Protein AF-A0A182EM66-F1 (afdb_mo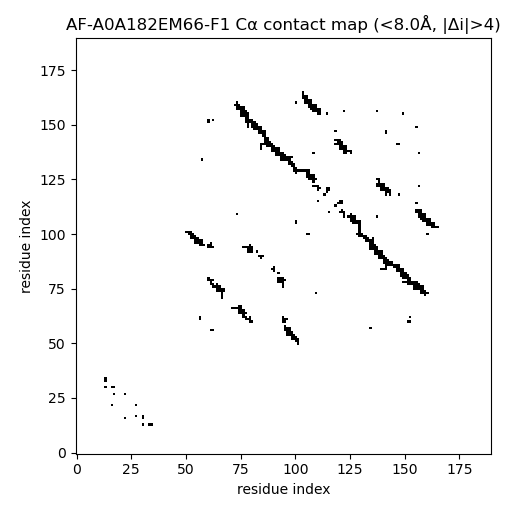nomer)

Structure (mmCIF, N/CA/C/O backbone):
data_AF-A0A182EM66-F1
#
_entry.id   AF-A0A182EM66-F1
#
loop_
_atom_site.group_PDB
_atom_site.id
_atom_site.type_symbol
_atom_site.label_atom_id
_atom_site.label_alt_id
_atom_site.label_comp_id
_atom_site.label_asym_id
_atom_site.label_entity_id
_atom_site.label_seq_id
_atom_site.pdbx_PDB_ins_code
_atom_site.Cartn_x
_atom_site.Cartn_y
_atom_site.Cartn_z
_atom_site.occupancy
_atom_site.B_iso_or_equiv
_atom_site.auth_seq_id
_atom_site.auth_comp_id
_atom_site.auth_asym_id
_atom_site.auth_atom_id
_atom_site.pdbx_PDB_model_num
ATOM 1 N N . MET A 1 1 ? 16.843 1.699 -22.548 1.00 47.12 1 MET A N 1
ATOM 2 C CA . MET A 1 1 ? 18.028 1.026 -23.130 1.00 47.12 1 MET A CA 1
ATOM 3 C C . MET A 1 1 ? 18.795 1.910 -24.114 1.00 47.12 1 MET A C 1
ATOM 5 O O . MET A 1 1 ? 19.971 1.641 -24.295 1.00 47.12 1 MET A O 1
ATOM 9 N N . SER A 1 2 ? 18.195 2.945 -24.721 1.00 55.47 2 SER A N 1
ATOM 10 C CA . SER A 1 2 ? 18.897 3.847 -25.653 1.00 55.47 2 SER A CA 1
ATOM 11 C C . SER A 1 2 ? 19.880 4.805 -24.966 1.00 55.47 2 SER A C 1
ATOM 13 O O . SER A 1 2 ? 21.035 4.841 -25.361 1.00 55.47 2 SER A O 1
ATOM 15 N N . GLU A 1 3 ? 19.479 5.487 -23.887 1.00 53.16 3 GLU A N 1
ATOM 16 C CA . GLU A 1 3 ? 20.318 6.513 -23.227 1.00 53.16 3 GLU A CA 1
ATOM 17 C C . GLU A 1 3 ? 21.649 5.970 -22.682 1.00 53.16 3 GLU A C 1
ATOM 19 O O . GLU A 1 3 ? 22.698 6.576 -22.880 1.00 53.16 3 GLU A O 1
ATOM 24 N N . ASN A 1 4 ? 21.646 4.780 -22.072 1.00 52.50 4 ASN A N 1
ATOM 25 C CA . ASN A 1 4 ? 22.878 4.177 -21.551 1.00 52.50 4 ASN A CA 1
ATOM 26 C C . ASN A 1 4 ? 23.879 3.816 -22.665 1.00 52.50 4 ASN A C 1
ATOM 28 O O . ASN A 1 4 ? 25.084 3.885 -22.441 1.00 52.50 4 ASN A O 1
ATOM 32 N N . ASN A 1 5 ? 23.402 3.462 -23.864 1.00 59.84 5 ASN A N 1
ATOM 33 C CA . ASN A 1 5 ? 24.274 3.147 -25.000 1.00 59.84 5 ASN A CA 1
ATOM 34 C C . ASN A 1 5 ? 24.933 4.404 -25.589 1.00 59.84 5 ASN A C 1
ATOM 36 O O . ASN A 1 5 ? 26.067 4.332 -26.063 1.00 59.84 5 ASN A O 1
ATOM 40 N N . ASP A 1 6 ? 24.254 5.549 -25.531 1.00 66.81 6 ASP A N 1
ATOM 41 C CA . ASP A 1 6 ? 24.789 6.826 -26.011 1.00 66.81 6 ASP A CA 1
ATOM 42 C C . ASP A 1 6 ? 25.858 7.385 -25.054 1.00 66.81 6 ASP A C 1
ATOM 44 O O . ASP A 1 6 ? 26.884 7.914 -25.497 1.00 66.81 6 ASP A O 1
ATOM 48 N N . ILE A 1 7 ? 25.685 7.169 -23.745 1.00 65.56 7 ILE A N 1
ATOM 49 C CA . ILE A 1 7 ? 26.688 7.496 -22.718 1.00 65.56 7 ILE A CA 1
ATOM 50 C C . ILE A 1 7 ? 27.935 6.612 -22.875 1.00 65.56 7 ILE A C 1
ATOM 52 O O . ILE A 1 7 ? 29.055 7.123 -22.851 1.00 65.56 7 ILE A O 1
ATOM 56 N N . ILE A 1 8 ? 27.763 5.301 -23.097 1.00 66.50 8 ILE A N 1
ATOM 57 C CA . ILE A 1 8 ? 28.883 4.365 -23.305 1.00 66.50 8 ILE A CA 1
ATOM 58 C C . ILE A 1 8 ? 29.685 4.735 -24.559 1.00 66.50 8 ILE A C 1
ATOM 60 O O . ILE A 1 8 ? 30.906 4.845 -24.483 1.00 66.50 8 ILE A O 1
ATOM 64 N N . LYS A 1 9 ? 29.023 5.026 -25.684 1.00 72.62 9 LYS A N 1
ATOM 65 C CA . LYS A 1 9 ? 29.712 5.492 -26.901 1.00 72.62 9 LYS A CA 1
ATOM 66 C C . LYS A 1 9 ? 30.477 6.797 -26.686 1.00 72.62 9 LYS A C 1
ATOM 68 O O . LYS A 1 9 ? 31.565 6.975 -27.227 1.00 72.62 9 LYS A O 1
ATOM 73 N N . SER A 1 10 ? 29.921 7.711 -25.894 1.00 69.88 10 SER A N 1
ATOM 74 C CA . SER A 1 10 ? 30.587 8.973 -25.562 1.00 69.88 10 SER A CA 1
ATOM 75 C C . SER A 1 10 ? 31.839 8.748 -24.704 1.00 69.88 10 SER A C 1
ATOM 77 O O . SER A 1 10 ? 32.865 9.377 -24.956 1.00 69.88 10 SER A O 1
ATOM 79 N N . LEU A 1 11 ? 31.799 7.802 -23.756 1.00 67.69 11 LEU A N 1
ATOM 80 C CA . LEU A 1 11 ? 32.966 7.382 -22.968 1.00 67.69 11 LEU A CA 1
ATOM 81 C C . LEU A 1 11 ? 34.063 6.761 -23.843 1.00 67.69 11 LEU A C 1
ATOM 83 O O . LEU A 1 11 ? 35.231 7.123 -23.703 1.00 67.69 11 LEU A O 1
ATOM 87 N N . GLU A 1 12 ? 33.694 5.856 -24.752 1.00 72.12 12 GLU A N 1
ATOM 88 C CA . GLU A 1 12 ? 34.631 5.184 -25.664 1.00 72.12 12 GLU A CA 1
ATOM 89 C C . GLU A 1 12 ? 35.358 6.183 -26.576 1.00 72.12 12 GLU A C 1
ATOM 91 O O . GLU A 1 12 ? 36.578 6.104 -26.733 1.00 72.12 12 GLU A O 1
ATOM 96 N N . ASN A 1 13 ? 34.635 7.173 -27.108 1.00 70.69 13 ASN A N 1
ATOM 97 C CA . ASN A 1 13 ? 35.215 8.223 -27.949 1.00 70.69 13 ASN A CA 1
ATOM 98 C C . ASN A 1 13 ? 36.206 9.108 -27.175 1.00 70.69 13 ASN A C 1
ATOM 100 O O . ASN A 1 13 ? 37.280 9.428 -27.680 1.00 70.69 13 ASN A O 1
ATOM 104 N N . ILE A 1 14 ? 35.876 9.478 -25.933 1.00 68.94 14 ILE A N 1
ATOM 105 C CA . ILE A 1 14 ? 36.751 10.311 -25.097 1.00 68.94 14 ILE A CA 1
ATOM 106 C C . ILE A 1 14 ? 38.022 9.547 -24.695 1.00 68.94 14 ILE A C 1
ATOM 108 O O . ILE A 1 14 ? 39.112 10.118 -24.716 1.00 68.94 14 ILE A O 1
ATOM 112 N N . LEU A 1 15 ? 37.917 8.253 -24.372 1.00 65.44 15 LEU A N 1
ATOM 113 C CA . LEU A 1 15 ? 39.071 7.403 -24.051 1.00 65.44 15 LEU A CA 1
ATOM 114 C C . LEU A 1 15 ? 40.054 7.296 -25.228 1.00 65.44 15 LEU A C 1
ATOM 116 O O . LEU A 1 15 ? 41.262 7.429 -25.022 1.00 65.44 15 LEU A O 1
ATOM 120 N N . GLN A 1 16 ? 39.553 7.161 -26.460 1.00 68.12 16 GLN A N 1
ATOM 121 C CA . GLN A 1 16 ? 40.395 7.151 -27.664 1.00 68.12 16 GLN A CA 1
ATOM 122 C C . GLN A 1 16 ? 41.170 8.465 -27.870 1.00 68.12 16 GLN A C 1
ATOM 124 O O . GLN A 1 16 ? 42.305 8.445 -28.348 1.00 68.12 16 GLN A O 1
ATOM 129 N N . GLU A 1 17 ? 40.603 9.614 -27.491 1.00 65.31 17 GLU A N 1
ATOM 130 C CA . GLU A 1 17 ? 41.296 10.907 -27.573 1.00 65.31 17 GLU A CA 1
ATOM 131 C C . GLU A 1 17 ? 42.365 11.092 -26.481 1.00 65.31 17 GLU A C 1
ATOM 133 O O . GLU A 1 17 ? 43.397 11.722 -26.737 1.00 65.31 17 GLU A O 1
ATOM 138 N N . VAL A 1 18 ? 42.157 10.525 -25.284 1.00 61.75 18 VAL A N 1
ATOM 139 C CA . VAL A 1 18 ? 43.135 10.535 -24.174 1.00 61.75 18 VAL A CA 1
ATOM 140 C C . VAL A 1 18 ? 44.380 9.716 -24.521 1.00 61.75 18 VAL A C 1
ATOM 142 O O . VAL A 1 18 ? 45.499 10.139 -24.218 1.00 61.75 18 VAL A O 1
ATOM 145 N N . GLU A 1 19 ? 44.199 8.556 -25.155 1.00 62.97 19 GLU A N 1
ATOM 146 C CA . GLU A 1 19 ? 45.280 7.620 -25.496 1.00 62.97 19 GLU A CA 1
ATOM 147 C C . GLU A 1 19 ? 46.135 8.080 -26.687 1.00 62.97 19 GLU A C 1
ATOM 149 O O . GLU A 1 19 ? 47.174 7.483 -26.972 1.00 62.97 19 GLU A O 1
ATOM 154 N N . ASN A 1 20 ? 45.754 9.168 -27.366 1.00 67.38 20 ASN A N 1
ATOM 155 C CA . ASN A 1 20 ? 46.431 9.637 -28.569 1.00 67.38 20 ASN A CA 1
ATOM 156 C C . ASN A 1 20 ? 47.720 10.439 -28.238 1.00 67.38 20 ASN A C 1
ATOM 158 O O . ASN A 1 20 ? 47.651 11.572 -27.739 1.00 67.38 20 ASN A O 1
ATOM 162 N N . PRO A 1 21 ? 48.928 9.913 -28.537 1.00 56.88 21 PRO A N 1
ATOM 163 C CA . PRO A 1 21 ? 50.196 10.467 -28.047 1.00 56.88 21 PRO A CA 1
ATOM 164 C C . PRO A 1 21 ? 50.608 11.801 -28.698 1.00 56.88 21 PRO A C 1
ATOM 166 O O . PRO A 1 21 ? 51.537 12.451 -28.219 1.00 56.88 21 PRO A O 1
ATOM 169 N N . VAL A 1 22 ? 49.912 12.241 -29.755 1.00 65.81 22 VAL A N 1
ATOM 170 C CA . VAL A 1 22 ? 50.204 13.472 -30.525 1.00 65.81 22 VAL A CA 1
ATOM 171 C C . VAL A 1 22 ? 49.388 14.687 -30.034 1.00 65.81 22 VAL A C 1
ATOM 173 O O . VAL A 1 22 ? 49.540 15.801 -30.531 1.00 65.81 22 VAL A O 1
ATOM 176 N N . SER A 1 23 ? 48.525 14.506 -29.031 1.00 65.25 23 SER A N 1
ATOM 177 C CA . SER A 1 23 ? 47.568 15.528 -28.594 1.00 65.25 23 SER A CA 1
ATOM 178 C C . SER A 1 23 ? 48.233 16.738 -27.909 1.00 65.25 23 SER A C 1
ATOM 180 O O . SER A 1 23 ? 49.064 16.606 -27.000 1.00 65.25 23 SER A O 1
ATOM 182 N N . THR A 1 24 ? 47.858 17.946 -28.338 1.00 71.75 24 THR A N 1
ATOM 183 C CA . THR A 1 24 ? 48.389 19.223 -27.831 1.00 71.75 24 THR A CA 1
ATOM 184 C C . THR A 1 24 ? 47.931 19.520 -26.397 1.00 71.75 24 THR A C 1
ATOM 186 O O . THR A 1 24 ? 46.931 18.995 -25.910 1.00 71.75 24 THR A O 1
ATOM 189 N N . LYS A 1 25 ? 48.628 20.432 -25.699 1.00 71.56 25 LYS A N 1
ATOM 190 C CA . LYS A 1 25 ? 48.278 20.834 -24.320 1.00 71.56 25 LYS A CA 1
ATOM 191 C C . LYS A 1 25 ? 46.841 21.370 -24.198 1.00 71.56 25 LYS A C 1
ATOM 193 O O . LYS A 1 25 ? 46.215 21.156 -23.170 1.00 71.56 25 LYS A O 1
ATOM 198 N N . LYS A 1 26 ? 46.325 22.029 -25.243 1.00 72.69 26 LYS A N 1
ATOM 199 C CA . LYS A 1 26 ? 44.941 22.520 -25.309 1.00 72.69 26 LYS A CA 1
ATOM 200 C C . LYS A 1 26 ? 43.942 21.364 -25.431 1.00 72.69 26 LYS A C 1
ATOM 202 O O . LYS A 1 26 ? 43.040 21.275 -24.613 1.00 72.69 26 LYS A O 1
ATOM 207 N N . GLN A 1 27 ? 44.183 20.431 -26.354 1.00 69.62 27 GLN A N 1
ATOM 208 C CA . GLN A 1 27 ? 43.333 19.247 -26.532 1.00 69.62 27 GLN A CA 1
ATOM 209 C C . GLN A 1 27 ? 43.262 18.389 -25.261 1.00 69.62 27 GLN A C 1
ATOM 211 O O . GLN A 1 27 ? 42.186 17.959 -24.869 1.00 69.62 27 GLN A O 1
ATOM 216 N N . LYS A 1 28 ? 44.379 18.220 -24.540 1.00 67.94 28 LYS A N 1
ATOM 217 C CA . LYS A 1 28 ? 44.382 17.517 -23.244 1.00 67.94 28 LYS A CA 1
ATOM 218 C C . LYS A 1 28 ? 43.534 18.215 -22.170 1.00 67.94 28 LYS A C 1
ATOM 220 O O . LYS A 1 28 ? 42.936 17.537 -21.343 1.00 67.94 28 LYS A O 1
ATOM 225 N N . VAL A 1 29 ? 43.475 19.551 -22.167 1.00 73.38 29 VAL A N 1
ATOM 226 C CA . VAL A 1 29 ? 42.616 20.321 -21.246 1.00 73.38 29 VAL A CA 1
ATOM 227 C C . VAL A 1 29 ? 41.141 20.187 -21.628 1.00 73.38 29 VAL A C 1
ATOM 229 O O . VAL A 1 29 ? 40.309 19.985 -20.746 1.00 73.38 29 VAL A O 1
ATOM 232 N N . ASP A 1 30 ? 40.826 20.240 -22.922 1.00 74.88 30 ASP A N 1
ATOM 233 C CA . ASP A 1 30 ? 39.458 20.091 -23.431 1.00 74.88 30 ASP A CA 1
ATOM 234 C C . ASP A 1 30 ? 38.890 18.695 -23.106 1.00 74.88 30 ASP A C 1
ATOM 236 O O . ASP A 1 30 ? 37.758 18.574 -22.640 1.00 74.88 30 ASP A O 1
ATOM 240 N N . VAL A 1 31 ? 39.717 17.649 -23.214 1.00 75.12 31 VAL A N 1
ATOM 241 C CA . VAL A 1 31 ? 39.371 16.276 -22.812 1.00 75.12 31 VAL A CA 1
ATOM 242 C C . VAL A 1 31 ? 39.081 16.171 -21.308 1.00 75.12 31 VAL A C 1
ATOM 244 O O . VAL A 1 31 ? 38.094 15.555 -20.915 1.00 75.12 31 VAL A O 1
ATOM 247 N N . ILE A 1 32 ? 39.877 16.815 -20.443 1.00 72.12 32 ILE A N 1
ATOM 248 C CA . ILE A 1 32 ? 39.614 16.841 -18.990 1.00 72.12 32 ILE A CA 1
ATOM 249 C C . ILE A 1 32 ? 38.267 17.515 -18.684 1.00 72.12 32 ILE A C 1
ATOM 251 O O . ILE A 1 32 ? 37.534 17.059 -17.803 1.00 72.12 32 ILE A O 1
ATOM 255 N N . LEU A 1 33 ? 37.924 18.588 -19.403 1.00 74.75 33 LEU A N 1
ATOM 256 C CA . LEU A 1 33 ? 36.634 19.265 -19.256 1.00 74.75 33 LEU A CA 1
ATOM 257 C C . LEU A 1 33 ? 35.470 18.376 -19.719 1.00 74.75 33 LEU A C 1
ATOM 259 O O . LEU A 1 33 ? 34.459 18.313 -19.018 1.00 74.75 33 LEU A O 1
ATOM 263 N N . ALA A 1 34 ? 35.629 17.651 -20.831 1.00 77.00 34 ALA A N 1
ATOM 264 C CA . ALA A 1 34 ? 34.633 16.706 -21.340 1.00 77.00 34 ALA A CA 1
ATOM 265 C C . ALA A 1 34 ? 34.402 15.528 -20.377 1.00 77.00 34 ALA A C 1
ATOM 267 O O . ALA A 1 34 ? 33.260 15.235 -20.029 1.00 77.00 34 ALA A O 1
ATOM 268 N N . VAL A 1 35 ? 35.474 14.918 -19.854 1.00 77.06 35 VAL A N 1
ATOM 269 C CA . VAL A 1 35 ? 35.386 13.861 -18.829 1.00 77.06 35 VAL A CA 1
ATOM 270 C C . VAL A 1 35 ? 34.687 14.381 -17.572 1.00 77.06 35 VAL A C 1
ATOM 272 O O . VAL A 1 35 ? 33.825 13.703 -17.022 1.00 77.06 35 VAL A O 1
ATOM 275 N N . LYS A 1 36 ? 35.014 15.597 -17.115 1.00 76.75 36 LYS A N 1
ATOM 276 C CA . LYS A 1 36 ? 34.380 16.194 -15.932 1.00 76.75 36 LYS A CA 1
ATOM 277 C C . LYS A 1 36 ? 32.880 16.429 -16.135 1.00 76.75 36 LYS A C 1
ATOM 279 O O . LYS A 1 36 ? 32.113 16.174 -15.211 1.00 76.75 36 LYS A O 1
ATOM 284 N N . ALA A 1 37 ? 32.465 16.899 -17.312 1.00 78.75 37 ALA A N 1
ATOM 285 C CA . ALA A 1 37 ? 31.054 17.085 -17.649 1.00 78.75 37 ALA A CA 1
ATOM 286 C C . ALA A 1 37 ? 30.300 15.746 -17.671 1.00 78.75 37 ALA A C 1
ATOM 288 O O . ALA A 1 37 ? 29.238 15.632 -17.067 1.00 78.75 37 ALA A O 1
ATOM 289 N N . LEU A 1 38 ? 30.903 14.717 -18.265 1.00 78.19 38 LEU A N 1
ATOM 290 C CA . LEU A 1 38 ? 30.306 13.389 -18.356 1.00 78.19 38 LEU A CA 1
ATOM 291 C C . LEU A 1 38 ? 30.226 12.685 -16.994 1.00 78.19 38 LEU A C 1
ATOM 293 O O . LEU A 1 38 ? 29.223 12.057 -16.683 1.00 78.19 38 LEU A O 1
ATOM 297 N N . ILE A 1 39 ? 31.241 12.835 -16.136 1.00 76.19 39 ILE A N 1
ATOM 298 C CA . ILE A 1 39 ? 31.191 12.346 -14.749 1.00 76.19 39 ILE A CA 1
ATOM 299 C C . ILE A 1 39 ? 30.048 13.018 -13.984 1.00 76.19 39 ILE A C 1
ATOM 301 O O . ILE A 1 39 ? 29.349 12.341 -13.239 1.00 76.19 39 ILE A O 1
ATOM 305 N N . LEU A 1 40 ? 29.831 14.325 -14.162 1.00 74.31 40 LEU A N 1
ATOM 306 C CA . LEU A 1 40 ? 28.711 15.029 -13.528 1.00 74.31 40 LEU A CA 1
ATOM 307 C C . LEU A 1 40 ? 27.354 14.521 -14.032 1.00 74.31 40 LEU A C 1
ATOM 309 O O . LEU A 1 40 ? 26.435 14.363 -13.233 1.00 74.31 40 LEU A O 1
ATOM 313 N N . GLU A 1 41 ? 27.240 14.220 -15.323 1.00 74.06 41 GLU A N 1
ATOM 314 C CA . GLU A 1 41 ? 26.036 13.644 -15.929 1.00 74.06 41 GLU A CA 1
ATOM 315 C C . GLU A 1 41 ? 25.767 12.217 -15.423 1.00 74.06 41 GLU A C 1
ATOM 317 O O . GLU A 1 41 ? 24.649 11.902 -15.016 1.00 74.06 41 GLU A O 1
ATOM 322 N N . ILE A 1 42 ? 26.810 11.385 -15.314 1.00 70.31 42 ILE A N 1
ATOM 323 C CA . ILE A 1 42 ? 26.724 10.046 -14.718 1.00 70.31 42 ILE A CA 1
ATOM 324 C C . ILE A 1 42 ? 26.335 10.142 -13.240 1.00 70.31 42 ILE A C 1
ATOM 326 O O . ILE A 1 42 ? 25.402 9.460 -12.827 1.00 70.31 42 ILE A O 1
ATOM 330 N N . ILE A 1 43 ? 26.974 11.014 -12.452 1.00 68.00 43 ILE A N 1
ATOM 331 C CA . ILE A 1 43 ? 26.634 11.219 -11.035 1.00 68.00 43 ILE A CA 1
ATOM 332 C C . ILE A 1 43 ? 25.165 11.642 -10.898 1.00 68.00 43 ILE A C 1
ATOM 334 O O . ILE A 1 43 ? 24.426 11.028 -10.127 1.00 68.00 43 ILE A O 1
ATOM 338 N N . SER A 1 44 ? 24.712 12.602 -11.711 1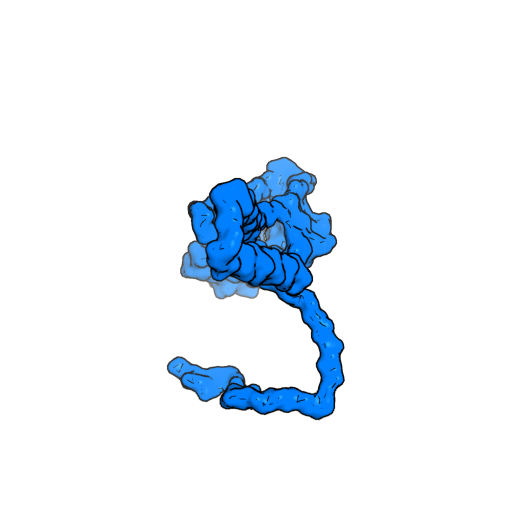.00 65.38 44 SER A N 1
ATOM 339 C CA . SER A 1 44 ? 23.310 13.035 -11.753 1.00 65.38 44 SER A CA 1
ATOM 340 C C . SER A 1 44 ? 22.351 11.918 -12.172 1.00 65.38 44 SER A C 1
ATOM 342 O O . SER A 1 44 ? 21.207 11.915 -11.730 1.00 65.38 44 SER A O 1
ATOM 344 N N . SER A 1 45 ? 22.788 10.980 -13.014 1.00 62.16 45 SER A N 1
ATOM 345 C CA . SER A 1 45 ? 21.995 9.810 -13.414 1.00 62.16 45 SER A CA 1
ATOM 346 C C . SER A 1 45 ? 21.988 8.691 -12.360 1.00 62.16 45 SER A C 1
ATOM 348 O O . SER A 1 45 ? 21.064 7.879 -12.324 1.00 62.16 45 SER A O 1
ATOM 350 N N . THR A 1 46 ? 23.008 8.644 -11.494 1.00 58.25 46 THR A N 1
ATOM 351 C CA . THR A 1 46 ? 23.129 7.669 -10.396 1.00 58.25 46 THR A CA 1
ATOM 352 C C . THR A 1 46 ? 22.437 8.107 -9.111 1.00 58.25 46 THR A C 1
ATOM 354 O O . THR A 1 46 ? 22.089 7.254 -8.292 1.00 58.25 46 THR A O 1
ATOM 357 N N . GLU A 1 47 ? 22.183 9.404 -8.926 1.00 56.56 47 GLU A N 1
ATOM 358 C CA . GLU A 1 47 ? 21.229 9.854 -7.917 1.00 56.56 47 GLU A CA 1
ATOM 359 C C . GLU A 1 47 ? 19.839 9.373 -8.336 1.00 56.56 47 GLU A C 1
ATOM 361 O O . GLU A 1 47 ? 19.272 9.831 -9.325 1.00 56.56 47 GLU A O 1
ATOM 366 N N . ALA A 1 48 ? 19.305 8.389 -7.605 1.00 57.34 48 ALA A N 1
ATOM 367 C CA . ALA A 1 48 ? 17.985 7.840 -7.871 1.00 57.34 48 ALA A CA 1
ATOM 368 C C . ALA A 1 48 ? 16.965 8.983 -7.913 1.00 57.34 48 ALA A C 1
ATOM 370 O O . ALA A 1 48 ? 16.649 9.582 -6.883 1.00 57.34 48 ALA A O 1
ATOM 371 N N . GLU A 1 49 ? 16.471 9.290 -9.113 1.00 66.25 49 GLU A N 1
ATOM 372 C CA . GLU A 1 49 ? 15.529 10.378 -9.331 1.00 66.25 49 GLU A CA 1
ATOM 373 C C . GLU A 1 49 ? 14.353 10.212 -8.364 1.00 66.25 49 GLU A C 1
ATOM 375 O O . GLU A 1 49 ? 13.614 9.221 -8.417 1.00 66.25 49 GLU A O 1
ATOM 380 N N . LYS A 1 50 ? 14.209 11.164 -7.437 1.00 71.69 50 LYS A N 1
ATOM 381 C CA . LYS A 1 50 ? 13.210 11.094 -6.373 1.00 71.69 50 LYS A CA 1
ATOM 382 C C . LYS A 1 50 ? 11.815 11.097 -6.992 1.00 71.69 50 LYS A C 1
ATOM 384 O O . LYS A 1 50 ? 11.281 12.142 -7.365 1.00 71.69 50 LYS A O 1
ATOM 389 N N . LYS A 1 51 ? 11.206 9.917 -7.099 1.00 88.88 51 LYS A N 1
ATOM 390 C CA . LYS A 1 51 ? 9.854 9.781 -7.641 1.00 88.88 51 LYS A CA 1
ATOM 391 C C . LYS A 1 51 ? 8.838 10.326 -6.642 1.00 88.88 51 LYS A C 1
ATOM 393 O O . LYS A 1 51 ? 8.925 10.079 -5.441 1.00 88.88 51 LYS A O 1
ATOM 398 N N . SER A 1 52 ? 7.866 11.069 -7.159 1.00 94.50 52 SER A N 1
ATOM 399 C CA . SER A 1 52 ? 6.785 11.648 -6.363 1.00 94.50 52 SER A CA 1
ATOM 400 C C . SER A 1 52 ? 5.500 10.849 -6.548 1.00 94.50 52 SER A C 1
ATOM 402 O O . SER A 1 52 ? 5.126 10.532 -7.675 1.00 94.50 52 SER A O 1
ATOM 404 N N . ILE A 1 53 ? 4.807 10.563 -5.444 1.00 97.12 53 ILE A N 1
ATOM 405 C CA . ILE A 1 53 ? 3.395 10.170 -5.462 1.00 97.12 53 ILE A CA 1
ATOM 406 C C . ILE A 1 53 ? 2.589 11.441 -5.211 1.00 97.12 53 ILE A C 1
ATOM 408 O O . ILE A 1 53 ? 2.731 12.069 -4.160 1.00 97.12 53 ILE A O 1
ATOM 412 N N . TYR A 1 54 ? 1.747 11.828 -6.164 1.00 98.12 54 TYR A N 1
ATOM 413 C CA . TYR A 1 54 ? 0.823 12.944 -5.965 1.00 98.12 54 TYR A CA 1
ATOM 414 C C . TYR A 1 54 ? -0.428 12.435 -5.253 1.00 98.12 54 TYR A C 1
ATOM 416 O O . TYR A 1 54 ? -0.858 11.305 -5.480 1.00 98.12 54 TYR A O 1
ATOM 424 N N . PHE A 1 55 ? -1.036 13.256 -4.403 1.00 98.31 55 PHE A N 1
ATOM 425 C CA . PHE A 1 55 ? -2.272 12.894 -3.718 1.00 98.31 55 PHE A CA 1
ATOM 426 C C . PHE A 1 55 ? -3.230 14.079 -3.631 1.00 98.31 55 PHE A C 1
ATOM 428 O O . PHE A 1 55 ? -2.821 15.239 -3.686 1.00 98.31 55 PHE A O 1
ATOM 435 N N . LYS A 1 56 ? -4.515 13.775 -3.460 1.00 98.56 56 LYS A N 1
ATOM 436 C CA . LYS A 1 56 ? -5.570 14.746 -3.171 1.00 98.56 56 LYS A CA 1
ATOM 437 C C . LYS A 1 56 ? -6.384 14.254 -1.983 1.00 98.56 56 LYS A C 1
ATOM 439 O O . LYS A 1 56 ? -6.810 13.103 -1.962 1.00 98.56 56 LYS A O 1
ATOM 444 N N . LYS A 1 57 ? -6.620 15.138 -1.013 1.00 98.69 57 LYS A N 1
ATOM 445 C CA . LYS A 1 57 ? -7.576 14.891 0.069 1.00 98.69 57 LYS A CA 1
ATOM 446 C C . LYS A 1 57 ? -8.999 15.074 -0.455 1.00 98.69 57 LYS A C 1
ATOM 448 O O . LYS A 1 57 ? -9.292 16.069 -1.117 1.00 98.69 57 LYS A O 1
ATOM 453 N N . LEU A 1 58 ? -9.863 14.115 -0.158 1.00 98.50 58 LEU A N 1
ATOM 454 C CA . LEU A 1 58 ? -11.287 14.135 -0.487 1.00 98.50 58 LEU A CA 1
ATOM 455 C C . LEU A 1 58 ? -12.135 14.745 0.633 1.00 98.50 58 LEU A C 1
ATOM 457 O O . LEU A 1 58 ? -13.265 15.154 0.383 1.00 98.50 58 LEU A O 1
ATOM 461 N N . SER A 1 59 ? -11.587 14.837 1.845 1.00 98.44 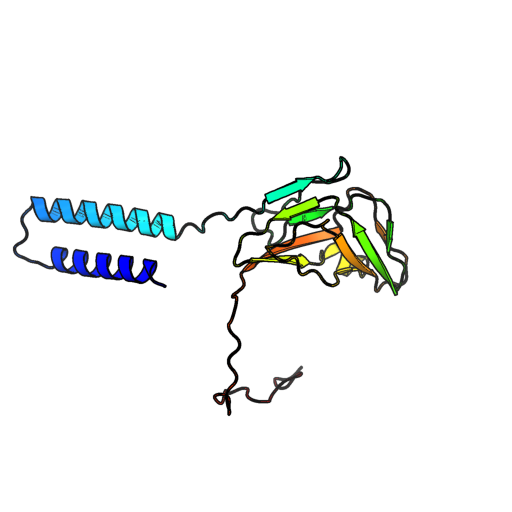59 SER A N 1
ATOM 462 C CA . SER A 1 59 ? -12.228 15.462 2.998 1.00 98.44 59 SER A CA 1
ATOM 463 C C . SER A 1 59 ? -11.189 15.994 3.997 1.00 98.44 59 SER A C 1
ATOM 465 O O . SER A 1 59 ? -9.983 15.756 3.865 1.00 98.44 59 SER A O 1
ATOM 467 N N . GLU A 1 60 ? -11.667 16.669 5.043 1.00 98.12 60 GLU A N 1
ATOM 468 C CA . GLU A 1 60 ? -10.862 17.105 6.191 1.00 98.12 60 GLU A CA 1
ATOM 469 C C . GLU A 1 60 ? -10.415 15.946 7.098 1.00 98.12 60 GLU A C 1
ATOM 471 O O . GLU A 1 60 ? -9.499 16.103 7.905 1.00 98.12 60 GLU A O 1
ATOM 476 N N . ASN A 1 61 ? -11.027 14.766 6.968 1.00 98.25 61 ASN A N 1
ATOM 477 C CA . ASN A 1 61 ? -10.651 13.578 7.730 1.00 98.25 61 ASN A CA 1
ATOM 478 C C . ASN A 1 61 ? -9.372 12.919 7.198 1.00 98.25 61 ASN A C 1
ATOM 480 O O . ASN A 1 61 ? -8.741 12.140 7.915 1.00 98.25 61 ASN A O 1
ATOM 484 N N . ALA A 1 62 ? -8.989 13.218 5.955 1.00 98.50 62 ALA A N 1
ATOM 485 C CA . ALA A 1 62 ? -7.824 12.635 5.312 1.00 98.50 62 ALA A CA 1
ATOM 486 C C . ALA A 1 62 ? -6.516 13.121 5.955 1.00 98.50 62 ALA A C 1
ATOM 488 O O . ALA A 1 62 ? -6.268 14.326 6.115 1.00 98.50 62 ALA A O 1
ATOM 489 N N . HIS A 1 63 ? -5.616 12.182 6.232 1.00 98.50 63 HIS A N 1
ATOM 490 C CA . HIS A 1 63 ? -4.275 12.474 6.733 1.00 98.50 63 HIS A CA 1
ATOM 491 C C . HIS A 1 63 ? -3.247 12.311 5.615 1.00 98.50 63 HIS A C 1
ATOM 493 O O . HIS A 1 63 ? -3.420 11.506 4.704 1.00 98.50 63 HIS A O 1
ATOM 499 N N . ILE A 1 64 ? -2.176 13.103 5.673 1.00 98.31 64 ILE A N 1
ATOM 500 C CA . ILE A 1 64 ? -1.063 12.969 4.729 1.00 98.31 64 ILE A CA 1
ATOM 501 C C . ILE A 1 64 ? -0.302 11.684 5.096 1.00 98.31 64 ILE A C 1
ATOM 503 O O . ILE A 1 64 ? 0.020 11.528 6.275 1.00 98.31 64 ILE A O 1
ATOM 507 N N . PRO A 1 65 ? -0.013 10.775 4.144 1.00 98.44 65 PRO A N 1
ATOM 508 C CA . PRO A 1 65 ? 0.814 9.603 4.421 1.00 98.44 65 PRO A CA 1
ATOM 509 C C . PRO A 1 65 ? 2.196 10.001 4.951 1.00 98.44 65 PRO A C 1
ATOM 511 O O . PRO A 1 65 ? 2.775 10.983 4.485 1.00 98.44 65 PRO A O 1
ATOM 514 N N . THR A 1 66 ? 2.744 9.251 5.910 1.00 98.38 66 THR A N 1
ATOM 515 C CA . THR A 1 66 ? 4.043 9.583 6.525 1.00 98.38 66 THR A CA 1
ATOM 516 C C . THR A 1 66 ? 4.971 8.381 6.596 1.00 98.38 66 THR A C 1
ATOM 518 O O . THR A 1 66 ? 4.542 7.263 6.858 1.00 98.38 66 THR A O 1
ATOM 521 N N . TYR A 1 67 ? 6.265 8.598 6.383 1.00 98.00 67 TYR A N 1
ATOM 522 C CA . TYR A 1 67 ? 7.266 7.559 6.607 1.00 98.00 67 TYR A CA 1
ATOM 523 C C . TYR A 1 67 ? 7.611 7.469 8.094 1.00 98.00 67 TYR A C 1
ATOM 525 O O . TYR A 1 67 ? 7.822 8.485 8.755 1.00 98.00 67 TYR A O 1
ATOM 533 N N . GLY A 1 68 ? 7.678 6.244 8.621 1.00 95.44 68 GLY A N 1
ATOM 534 C CA . GLY A 1 68 ? 8.018 6.005 10.028 1.00 95.44 68 GLY A CA 1
ATOM 535 C C . GLY A 1 68 ? 9.503 6.199 10.359 1.00 95.44 68 GLY A C 1
ATOM 536 O O . GLY A 1 68 ? 9.849 6.369 11.526 1.00 95.44 68 GLY A O 1
ATOM 537 N N . SER A 1 69 ? 10.374 6.163 9.352 1.00 96.50 69 SER A N 1
ATOM 538 C CA . SER A 1 69 ? 11.817 6.393 9.453 1.00 96.50 69 SER A CA 1
ATOM 539 C C . SER A 1 69 ? 12.379 6.807 8.088 1.00 96.50 69 SER A C 1
ATOM 541 O O . SER A 1 69 ? 11.685 6.702 7.078 1.00 96.50 69 SER A O 1
ATOM 543 N N . GLU A 1 70 ? 13.634 7.261 8.051 1.00 93.88 70 GLU A N 1
ATOM 544 C CA . GLU A 1 70 ? 14.319 7.707 6.824 1.00 93.88 70 GLU A CA 1
ATOM 545 C C . GLU A 1 70 ? 14.313 6.650 5.708 1.00 93.88 70 GLU A C 1
ATOM 547 O O . GLU A 1 70 ? 14.090 6.973 4.545 1.00 93.88 70 GLU A O 1
ATOM 552 N N . TRP A 1 71 ? 14.486 5.381 6.082 1.00 94.12 71 TRP A N 1
ATOM 553 C CA . TRP A 1 71 ? 14.578 4.244 5.161 1.00 94.12 71 TRP A CA 1
ATOM 554 C C . TRP A 1 71 ? 13.341 3.340 5.211 1.00 94.12 71 TRP A C 1
ATOM 556 O O . TRP A 1 71 ? 13.401 2.169 4.835 1.00 94.12 71 TRP A O 1
ATOM 566 N N . ALA A 1 72 ? 12.215 3.849 5.721 1.00 96.50 72 ALA A N 1
ATOM 567 C CA . ALA A 1 72 ? 10.969 3.096 5.732 1.00 96.50 72 ALA A CA 1
ATOM 568 C C . ALA A 1 72 ? 10.516 2.803 4.294 1.00 96.50 72 ALA A C 1
ATOM 570 O O . ALA A 1 72 ? 10.382 3.709 3.476 1.00 96.50 72 ALA A O 1
ATOM 571 N N . ALA A 1 73 ? 10.235 1.531 4.001 1.00 97.44 73 ALA A N 1
ATOM 572 C CA . ALA A 1 73 ? 9.802 1.112 2.668 1.00 97.44 73 ALA A CA 1
ATOM 573 C C . ALA A 1 73 ? 8.418 1.665 2.285 1.00 97.44 73 ALA A C 1
ATOM 575 O O . ALA A 1 73 ? 8.151 1.904 1.109 1.00 97.44 73 ALA A O 1
ATOM 576 N N . GLY A 1 74 ? 7.532 1.844 3.270 1.00 97.69 74 GLY A N 1
ATOM 577 C CA . GLY A 1 74 ? 6.164 2.302 3.061 1.00 97.69 74 GLY A CA 1
ATOM 578 C C . GLY A 1 74 ? 5.807 3.524 3.897 1.00 97.69 74 GLY A C 1
ATOM 579 O O . GLY A 1 74 ? 6.265 3.678 5.032 1.00 97.69 74 GLY A O 1
ATOM 580 N N . ALA A 1 75 ? 4.950 4.376 3.336 1.00 98.56 75 ALA A N 1
ATOM 581 C CA . ALA A 1 75 ? 4.331 5.482 4.054 1.00 98.56 75 ALA A CA 1
ATOM 582 C C . ALA A 1 75 ? 3.058 4.991 4.759 1.00 98.56 75 ALA A C 1
ATOM 584 O O . ALA A 1 75 ? 2.168 4.437 4.115 1.00 98.56 75 ALA A O 1
ATOM 585 N N . ASP A 1 76 ? 2.955 5.198 6.069 1.00 98.81 76 ASP A N 1
ATOM 586 C CA . ASP A 1 76 ? 1.783 4.861 6.870 1.00 98.81 76 ASP A CA 1
ATOM 587 C C . ASP A 1 76 ? 0.525 5.543 6.291 1.00 98.81 76 ASP A C 1
ATOM 589 O O . ASP A 1 76 ? 0.509 6.751 6.033 1.00 98.81 76 ASP A O 1
ATOM 593 N N . LEU A 1 77 ? -0.538 4.757 6.106 1.00 98.81 77 LEU A N 1
ATOM 594 C CA . LEU A 1 77 ? -1.871 5.205 5.713 1.00 98.81 77 LEU A CA 1
ATOM 595 C C . LEU A 1 77 ? -2.805 5.212 6.922 1.00 98.81 77 LEU A C 1
ATOM 597 O O . LEU A 1 77 ? -2.760 4.323 7.779 1.00 98.81 77 LEU A O 1
ATOM 601 N N . TYR A 1 78 ? -3.687 6.204 6.949 1.00 98.88 78 TYR A N 1
ATOM 602 C CA . TYR A 1 78 ? -4.526 6.516 8.096 1.00 98.88 78 TYR A CA 1
ATOM 603 C C . TYR A 1 78 ? -5.995 6.253 7.787 1.00 98.88 78 TYR A C 1
ATOM 605 O O . TYR A 1 78 ? -6.453 6.530 6.677 1.00 98.88 78 TYR A O 1
ATOM 613 N N . SER A 1 79 ? -6.745 5.788 8.783 1.00 98.75 79 SER A N 1
ATOM 614 C CA . SER A 1 79 ? -8.201 5.757 8.685 1.00 98.75 79 SER A CA 1
ATOM 615 C C . SER A 1 79 ? -8.774 7.174 8.709 1.00 98.75 79 SER A C 1
ATOM 617 O O . SER A 1 79 ? -8.435 7.973 9.585 1.00 98.75 79 SER A O 1
ATOM 619 N N . ALA A 1 80 ? -9.686 7.481 7.792 1.00 98.75 80 ALA A N 1
ATOM 620 C CA . ALA A 1 80 ? -10.486 8.702 7.841 1.00 98.75 80 ALA A CA 1
ATOM 621 C C . ALA A 1 80 ? -11.700 8.574 8.784 1.00 98.75 80 ALA A C 1
ATOM 623 O O . ALA A 1 80 ? -12.286 9.585 9.172 1.00 98.75 80 ALA A O 1
ATOM 624 N N . TYR A 1 81 ? -12.060 7.354 9.199 1.00 98.44 81 TYR A N 1
ATOM 625 C CA . TYR A 1 81 ? -13.304 7.079 9.920 1.00 98.44 81 TYR A CA 1
ATOM 626 C C . TYR A 1 81 ? -13.107 6.113 11.090 1.00 98.44 81 TYR A C 1
ATOM 628 O O . TYR A 1 81 ? -12.200 5.280 11.098 1.00 98.44 81 TYR A O 1
ATOM 636 N N . ASP A 1 82 ? -14.002 6.197 12.067 1.00 98.62 82 ASP A N 1
ATOM 637 C CA . ASP A 1 82 ? -14.167 5.128 13.045 1.00 98.62 82 ASP A CA 1
ATOM 638 C C . ASP A 1 82 ? -14.841 3.929 12.366 1.00 98.62 82 ASP A C 1
ATOM 640 O O . ASP A 1 82 ? -15.841 4.087 11.662 1.00 98.62 82 ASP A O 1
ATOM 644 N N . CYS A 1 83 ? -14.322 2.723 12.581 1.00 97.81 83 CYS A N 1
ATOM 645 C CA . CYS A 1 83 ? -14.975 1.498 12.135 1.00 97.81 83 CYS A CA 1
ATOM 646 C C . CYS A 1 83 ? -14.563 0.287 12.974 1.00 97.81 83 CYS A C 1
ATOM 648 O O . CYS A 1 83 ? -13.594 0.319 13.732 1.00 97.81 83 CYS A O 1
ATOM 650 N N . VAL A 1 84 ? -15.285 -0.815 12.790 1.00 98.69 84 VAL A N 1
ATOM 651 C CA . VAL A 1 84 ? -14.967 -2.105 13.403 1.00 98.69 84 VAL A CA 1
ATOM 652 C C . VAL A 1 84 ? -14.589 -3.086 12.304 1.00 98.69 84 VAL A C 1
ATOM 654 O O . VAL A 1 84 ? -15.318 -3.215 11.321 1.00 98.69 84 VAL A O 1
ATOM 657 N N . VAL A 1 85 ? -13.467 -3.785 12.474 1.00 98.75 85 VAL A N 1
ATOM 658 C CA . VAL A 1 85 ? -13.137 -4.980 11.690 1.00 98.75 85 VAL A CA 1
ATOM 659 C C . VAL A 1 85 ? -13.546 -6.196 12.529 1.00 98.75 85 VAL A C 1
ATOM 661 O O . VAL A 1 85 ? -12.854 -6.499 13.510 1.00 98.75 85 VAL A O 1
ATOM 664 N N . PRO A 1 86 ? -14.660 -6.878 12.199 1.00 98.75 86 PRO A N 1
ATOM 665 C CA . PRO A 1 86 ? -15.188 -7.950 13.039 1.00 98.75 86 PRO A CA 1
ATOM 666 C C . PRO A 1 86 ? -14.182 -9.087 13.216 1.00 98.75 86 PRO A C 1
ATOM 668 O O . PRO A 1 86 ? -13.418 -9.374 12.290 1.00 98.75 86 PRO A O 1
ATOM 671 N N . ALA A 1 87 ? -14.196 -9.752 14.370 1.00 98.69 87 ALA A N 1
ATOM 672 C CA . ALA A 1 87 ? -13.437 -10.978 14.601 1.00 98.69 87 ALA A CA 1
ATOM 673 C C . ALA A 1 87 ? -13.700 -11.999 13.483 1.00 98.69 87 ALA A C 1
ATOM 675 O O . ALA A 1 87 ? -14.846 -12.212 13.084 1.00 98.69 87 ALA A O 1
ATOM 676 N N . LYS A 1 88 ? -12.639 -12.632 12.967 1.00 98.50 88 LYS A N 1
ATOM 677 C CA . LYS A 1 88 ? -12.707 -13.559 11.817 1.00 98.50 88 LYS A CA 1
ATOM 678 C C . LYS A 1 88 ? -13.367 -12.957 10.565 1.00 98.50 88 LYS A C 1
ATOM 680 O O . LYS A 1 88 ? -13.882 -13.689 9.721 1.00 98.50 88 LYS A O 1
ATOM 685 N N . GLY A 1 89 ? -13.367 -11.632 10.447 1.00 98.62 89 GLY A N 1
ATOM 686 C CA . GLY A 1 89 ? -14.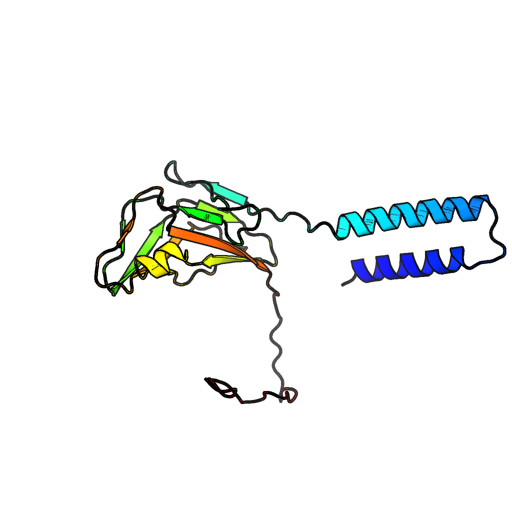062 -10.887 9.408 1.00 98.62 89 GLY A CA 1
ATOM 687 C C . GLY A 1 89 ? -13.146 -9.979 8.595 1.00 98.62 89 GLY A C 1
ATOM 688 O O . GLY A 1 89 ? -11.917 -10.076 8.621 1.00 98.62 89 GLY A O 1
ATOM 689 N N . LYS A 1 90 ? -13.778 -9.075 7.845 1.00 98.75 90 LYS A N 1
ATOM 690 C CA . LYS A 1 90 ? -13.100 -8.067 7.027 1.00 98.75 90 LYS A CA 1
ATOM 691 C C . LYS A 1 90 ? -13.860 -6.751 7.021 1.00 98.75 90 LYS A C 1
ATOM 693 O O . LYS A 1 90 ? -15.086 -6.753 7.130 1.00 98.75 90 LYS A O 1
ATOM 698 N N . ALA A 1 91 ? -13.154 -5.654 6.788 1.00 98.56 91 ALA A N 1
ATOM 699 C CA . ALA A 1 91 ? -13.760 -4.357 6.513 1.00 98.56 91 ALA A CA 1
ATOM 700 C C . ALA A 1 91 ? -12.940 -3.580 5.479 1.00 98.56 91 ALA A C 1
ATOM 702 O O . ALA A 1 91 ? -11.725 -3.741 5.385 1.00 98.56 91 ALA A O 1
ATOM 703 N N . SER A 1 92 ? -13.618 -2.734 4.704 1.00 98.44 92 SER A N 1
ATOM 704 C CA . SER A 1 92 ? -12.971 -1.748 3.840 1.00 98.44 92 SER A CA 1
ATOM 705 C C . SER A 1 92 ? -12.949 -0.416 4.574 1.00 98.44 92 SER A C 1
ATOM 707 O O . SER A 1 92 ? -14.003 0.171 4.811 1.00 98.44 92 SER A O 1
ATOM 709 N N . VAL A 1 93 ? -11.760 0.055 4.928 1.00 98.50 93 VAL A N 1
ATOM 710 C CA . VAL A 1 9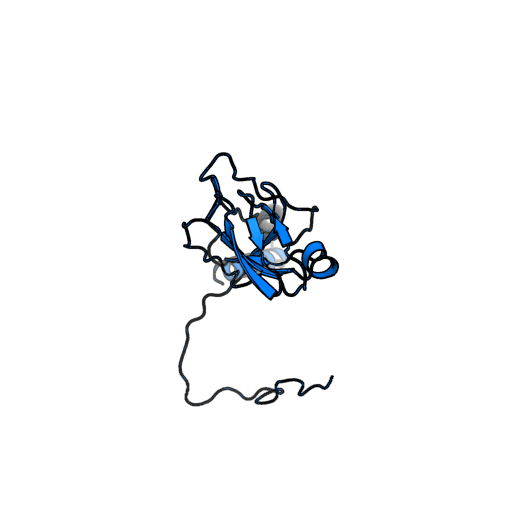3 ? -11.557 1.291 5.682 1.00 98.50 93 VAL A CA 1
ATOM 711 C C . VAL A 1 93 ? -11.105 2.395 4.742 1.00 98.50 93 VAL A C 1
ATOM 713 O O . VAL A 1 93 ? -10.133 2.237 4.000 1.00 98.50 93 VAL A O 1
ATOM 716 N N . GLY A 1 94 ? -11.827 3.512 4.744 1.00 98.31 94 GLY A N 1
ATOM 717 C CA . GLY A 1 94 ? -11.529 4.619 3.851 1.00 98.31 94 GLY A CA 1
ATOM 718 C C . GLY A 1 94 ? -10.413 5.531 4.359 1.00 98.31 94 GLY A C 1
ATOM 719 O O . GLY A 1 94 ? -10.320 5.780 5.559 1.00 98.31 94 GLY A O 1
ATOM 720 N N . THR A 1 95 ? -9.587 6.046 3.443 1.00 98.75 95 THR A N 1
ATOM 721 C CA . THR A 1 95 ? -8.515 7.012 3.760 1.00 98.75 95 THR A CA 1
ATOM 722 C C . THR A 1 95 ? -8.868 8.458 3.398 1.00 98.75 95 THR A C 1
ATOM 724 O O . THR A 1 95 ? -8.159 9.375 3.809 1.00 98.75 95 THR A O 1
ATOM 727 N N . ASP A 1 96 ? -9.932 8.669 2.612 1.00 98.69 96 ASP A N 1
ATOM 728 C CA . ASP A 1 96 ? -10.267 9.940 1.959 1.00 98.69 96 ASP A CA 1
ATOM 729 C C . ASP A 1 96 ? -9.115 10.524 1.122 1.00 98.69 96 ASP A C 1
ATOM 731 O O . ASP A 1 96 ? -8.976 11.740 0.975 1.00 98.69 96 ASP A O 1
ATOM 735 N N . LEU A 1 97 ? -8.281 9.661 0.537 1.00 98.69 97 LEU A N 1
ATOM 736 C CA . LEU A 1 97 ? -7.230 10.051 -0.398 1.00 98.69 97 LEU A CA 1
ATOM 737 C C . LEU A 1 97 ? -7.551 9.573 -1.813 1.00 98.69 97 LEU A C 1
ATOM 739 O O . LEU A 1 97 ? -8.070 8.481 -2.016 1.00 98.69 97 LEU A O 1
ATOM 743 N N . GLN A 1 98 ? -7.172 10.371 -2.804 1.00 98.62 98 GLN A N 1
ATOM 744 C CA . GLN A 1 98 ? -6.855 9.899 -4.152 1.00 98.62 98 GLN A CA 1
ATOM 745 C C . GLN A 1 98 ? -5.344 9.968 -4.313 1.00 98.62 98 GLN A C 1
ATOM 747 O O . GLN A 1 98 ? -4.717 10.900 -3.802 1.00 98.62 98 GLN A O 1
ATOM 752 N N . VAL A 1 99 ? -4.764 9.023 -5.044 1.00 98.38 99 VAL A N 1
ATOM 753 C CA . VAL A 1 99 ? -3.326 8.996 -5.318 1.00 98.38 99 VAL A CA 1
ATOM 754 C C . VAL A 1 99 ? -3.060 8.907 -6.812 1.00 98.38 99 VAL A C 1
ATOM 756 O O . VAL A 1 99 ? -3.872 8.406 -7.582 1.00 98.38 99 VAL A O 1
ATOM 759 N N . GLN A 1 100 ? -1.907 9.416 -7.217 1.00 98.44 100 GLN A N 1
ATOM 760 C CA . GLN A 1 100 ? -1.342 9.266 -8.544 1.00 98.44 100 GLN A CA 1
ATOM 761 C C . GLN A 1 100 ? 0.084 8.759 -8.376 1.00 98.44 100 GLN A C 1
ATOM 763 O O . GLN A 1 100 ? 0.981 9.485 -7.940 1.00 98.44 100 GLN A O 1
ATOM 768 N N . ILE A 1 101 ? 0.256 7.488 -8.716 1.00 98.12 101 ILE A N 1
ATOM 769 C CA . ILE A 1 101 ? 1.514 6.759 -8.595 1.00 98.12 101 ILE A CA 1
ATOM 770 C C . ILE A 1 101 ? 2.290 6.922 -9.908 1.00 98.12 101 ILE A C 1
ATOM 772 O O . ILE A 1 101 ? 1.672 6.958 -10.978 1.00 98.12 101 ILE A O 1
ATOM 776 N N . PRO A 1 102 ? 3.624 7.085 -9.863 1.00 96.81 102 PRO A N 1
ATOM 777 C CA . PRO A 1 102 ? 4.430 7.210 -11.072 1.00 96.81 102 PRO A CA 1
ATOM 778 C C . PRO A 1 102 ? 4.287 5.972 -11.966 1.00 96.81 102 PRO A C 1
ATOM 780 O O . PRO A 1 102 ? 4.239 4.842 -11.487 1.00 96.81 102 PRO A O 1
ATOM 783 N N . ARG A 1 103 ? 4.259 6.180 -13.287 1.00 95.38 103 ARG A N 1
ATOM 784 C CA . ARG A 1 103 ? 4.267 5.075 -14.258 1.00 95.38 103 ARG A CA 1
ATOM 785 C C . ARG A 1 103 ? 5.521 4.212 -14.085 1.00 95.38 103 ARG A C 1
ATOM 787 O O . ARG A 1 103 ? 6.592 4.731 -13.776 1.00 95.38 103 ARG A O 1
ATOM 794 N N . GLY A 1 104 ? 5.380 2.906 -14.314 1.00 95.25 104 GLY A N 1
ATOM 795 C CA . GLY A 1 104 ? 6.427 1.916 -14.022 1.00 95.25 104 GLY A CA 1
ATOM 796 C C . GLY A 1 104 ? 6.470 1.484 -12.553 1.00 95.25 104 GLY A C 1
ATOM 797 O O . GLY A 1 104 ? 7.355 0.728 -12.161 1.00 95.25 104 GLY A O 1
ATOM 798 N N . TYR A 1 105 ? 5.514 1.956 -11.752 1.00 97.69 105 TYR A N 1
ATOM 799 C CA . TYR A 1 105 ? 5.310 1.557 -10.369 1.00 97.69 105 TYR A CA 1
ATOM 800 C C . TYR A 1 105 ? 3.826 1.288 -10.126 1.00 97.69 105 TYR A C 1
ATOM 802 O O . TYR A 1 105 ? 2.965 1.812 -10.834 1.00 97.69 105 TYR A O 1
ATOM 810 N N . TYR A 1 106 ? 3.534 0.518 -9.088 1.00 98.62 106 TYR A N 1
ATOM 811 C CA . TYR A 1 106 ? 2.210 0.440 -8.481 1.00 98.62 106 TYR A CA 1
ATOM 812 C C . TYR A 1 106 ? 2.325 0.702 -6.978 1.00 98.62 106 TYR A C 1
ATOM 814 O O . TYR A 1 106 ? 3.413 0.679 -6.397 1.00 98.62 106 TYR A O 1
ATOM 822 N N . GLY A 1 107 ? 1.198 0.995 -6.344 1.00 98.50 107 GLY A N 1
ATOM 823 C CA . GLY A 1 107 ? 1.130 1.155 -4.899 1.00 98.50 107 GLY A CA 1
ATOM 824 C C . GLY A 1 107 ? 0.698 -0.141 -4.262 1.00 98.50 107 GLY A C 1
ATOM 825 O O . GLY A 1 107 ? -0.447 -0.542 -4.449 1.00 98.50 107 GLY A O 1
ATOM 826 N N . ARG A 1 108 ? 1.566 -0.763 -3.468 1.00 98.81 108 ARG A N 1
ATOM 827 C CA . ARG A 1 108 ? 1.157 -1.871 -2.613 1.00 98.81 108 ARG A CA 1
ATOM 828 C C . ARG A 1 108 ? 0.716 -1.354 -1.255 1.00 98.81 108 ARG A C 1
ATOM 830 O O . ARG A 1 108 ? 1.524 -0.811 -0.504 1.00 98.81 108 ARG A O 1
ATOM 837 N N . ILE A 1 109 ? -0.547 -1.562 -0.906 1.00 98.81 109 ILE A N 1
ATOM 838 C CA . ILE A 1 109 ? -1.020 -1.417 0.470 1.00 98.81 109 ILE A CA 1
ATOM 839 C C . ILE A 1 109 ? -0.596 -2.674 1.231 1.00 98.81 109 ILE A C 1
ATOM 841 O O . ILE A 1 109 ? -1.066 -3.773 0.950 1.00 98.81 109 ILE A O 1
ATOM 845 N N . ALA A 1 110 ? 0.318 -2.509 2.179 1.00 98.81 110 ALA A N 1
ATOM 846 C CA . ALA A 1 110 ? 0.932 -3.583 2.942 1.00 98.81 110 ALA A CA 1
ATOM 847 C C . ALA A 1 110 ? 0.519 -3.540 4.423 1.00 98.81 110 ALA A C 1
ATOM 849 O O . ALA A 1 110 ? 0.256 -2.456 4.965 1.00 98.81 110 ALA A O 1
ATOM 850 N N . PRO A 1 111 ? 0.495 -4.696 5.112 1.00 98.69 111 PRO A N 1
ATOM 851 C CA . PRO A 1 111 ? 0.206 -4.745 6.538 1.00 98.69 111 PRO A CA 1
ATOM 852 C C . PRO A 1 111 ? 1.308 -4.070 7.362 1.00 98.69 111 PRO A C 1
ATOM 854 O O . PRO A 1 111 ? 2.485 -4.036 6.990 1.00 98.69 111 PRO A O 1
ATOM 857 N N . ARG A 1 112 ? 0.928 -3.534 8.526 1.00 98.50 112 ARG A N 1
ATOM 858 C CA . ARG A 1 112 ? 1.870 -3.029 9.537 1.00 98.50 112 ARG A CA 1
ATOM 859 C C . ARG A 1 112 ? 2.183 -4.154 10.517 1.00 98.50 112 ARG A C 1
ATOM 861 O O . ARG A 1 112 ? 1.269 -4.699 11.135 1.00 98.50 112 ARG A O 1
ATOM 868 N N . SER A 1 113 ? 3.464 -4.453 10.724 1.00 97.56 113 SER A N 1
ATOM 869 C CA . SER A 1 113 ? 3.907 -5.582 11.562 1.00 97.56 113 SER A CA 1
ATOM 870 C C . SER A 1 113 ? 3.339 -5.547 12.985 1.00 97.56 113 SER A C 1
ATOM 872 O O . SER A 1 113 ? 2.964 -6.582 13.528 1.00 97.56 113 SER A O 1
ATOM 874 N N . GLY A 1 114 ? 3.204 -4.357 13.579 1.00 97.62 114 GLY A N 1
ATOM 875 C CA . GLY A 1 114 ? 2.612 -4.196 14.907 1.00 97.62 114 GLY A CA 1
ATOM 876 C C . GLY A 1 114 ? 1.143 -4.626 14.986 1.00 97.62 114 GLY A C 1
ATOM 877 O O . GLY A 1 114 ? 0.745 -5.201 15.996 1.00 97.62 114 GLY A O 1
ATOM 878 N N . LEU A 1 115 ? 0.350 -4.380 13.936 1.00 97.94 115 LEU A N 1
ATOM 879 C CA . LEU A 1 115 ? -1.053 -4.809 13.876 1.00 97.94 115 LEU A CA 1
ATOM 880 C C . LEU A 1 115 ? -1.156 -6.309 13.585 1.00 97.94 115 LEU A C 1
ATOM 882 O O . LEU A 1 115 ? -1.932 -6.999 14.242 1.00 97.94 115 LEU A O 1
ATOM 886 N N . ALA A 1 116 ? -0.311 -6.825 12.691 1.00 98.12 116 ALA A N 1
ATOM 887 C CA . ALA A 1 116 ? -0.236 -8.255 12.405 1.00 98.12 116 ALA A CA 1
ATOM 888 C C . ALA A 1 116 ? 0.134 -9.071 13.654 1.00 98.12 116 ALA A C 1
ATOM 890 O O . ALA A 1 116 ? -0.595 -9.977 14.041 1.00 98.12 116 ALA A O 1
ATOM 891 N N . ALA A 1 117 ? 1.211 -8.705 14.352 1.00 97.75 117 ALA A N 1
ATOM 892 C CA . ALA A 1 117 ? 1.704 -9.472 15.494 1.00 97.75 117 ALA A CA 1
ATOM 893 C C . ALA A 1 117 ? 0.824 -9.347 16.750 1.00 97.75 117 ALA A C 1
ATOM 895 O O . ALA A 1 117 ? 0.678 -10.311 17.494 1.00 97.75 117 ALA A O 1
ATOM 896 N N . LYS A 1 118 ? 0.257 -8.160 17.023 1.00 97.75 118 LYS A N 1
ATOM 897 C CA . LYS A 1 118 ? -0.455 -7.896 18.291 1.00 97.75 118 LYS A CA 1
ATOM 898 C C . LYS A 1 118 ? -1.968 -8.045 18.198 1.00 97.75 118 LYS A C 1
ATOM 900 O O . LYS A 1 118 ? -2.615 -8.216 19.226 1.00 97.75 118 LYS A O 1
ATOM 905 N N . LYS A 1 119 ? -2.537 -7.875 17.003 1.00 98.06 119 LYS A N 1
ATOM 906 C CA . LYS A 1 119 ? -3.989 -7.840 16.769 1.00 98.06 119 LYS A CA 1
ATOM 907 C C . LYS A 1 119 ? -4.444 -8.830 15.696 1.00 98.06 119 LYS A C 1
ATOM 909 O O . LYS A 1 119 ? -5.638 -8.933 15.457 1.00 98.06 119 LYS A O 1
ATOM 914 N N . PHE A 1 120 ? -3.510 -9.568 15.092 1.00 98.38 120 PHE A N 1
ATOM 915 C CA . PHE A 1 120 ? -3.769 -10.559 14.051 1.00 98.38 120 PHE A CA 1
ATOM 916 C C . PHE A 1 120 ? -4.538 -9.983 12.850 1.00 98.38 120 PHE A C 1
ATOM 918 O O . PHE A 1 120 ? -5.460 -10.594 12.310 1.00 98.38 120 PHE A O 1
ATOM 925 N N . ILE A 1 121 ? -4.133 -8.767 12.464 1.00 98.75 121 ILE A N 1
ATOM 926 C CA . ILE A 1 121 ? -4.675 -8.017 11.329 1.00 98.75 121 ILE A CA 1
ATOM 927 C C . ILE A 1 121 ? -3.768 -8.157 10.113 1.00 98.75 121 ILE A C 1
ATOM 929 O O . ILE A 1 121 ? -2.554 -7.977 10.217 1.00 98.75 121 ILE A O 1
ATOM 933 N N . ASP A 1 122 ? -4.378 -8.384 8.959 1.00 98.81 122 ASP A N 1
ATOM 934 C CA . ASP A 1 122 ? -3.709 -8.416 7.664 1.00 98.81 122 ASP A CA 1
ATOM 935 C C . ASP A 1 122 ? -4.402 -7.491 6.653 1.00 98.81 122 ASP A C 1
ATOM 937 O O . ASP A 1 122 ? -5.494 -6.972 6.907 1.00 98.81 122 ASP A O 1
ATOM 941 N N . VAL A 1 123 ? -3.762 -7.261 5.509 1.00 98.75 123 VAL A N 1
ATOM 942 C CA . VAL A 1 123 ? -4.278 -6.428 4.419 1.00 98.75 123 VAL A CA 1
ATOM 943 C C . VAL A 1 123 ? -4.577 -7.292 3.197 1.00 98.75 123 VAL A C 1
ATOM 945 O O . VAL A 1 123 ? -3.719 -8.015 2.703 1.00 98.75 123 VAL A O 1
ATOM 948 N N . GLY A 1 124 ? -5.799 -7.179 2.682 1.00 98.25 124 GLY A N 1
ATOM 949 C CA . GLY A 1 124 ? -6.237 -7.805 1.438 1.00 98.25 124 GLY A CA 1
ATOM 950 C C . GLY A 1 124 ? -6.147 -6.886 0.222 1.00 98.25 124 GLY A C 1
ATOM 951 O O . GLY A 1 124 ? -6.060 -5.666 0.355 1.00 98.25 124 GLY A O 1
ATOM 952 N N . ALA A 1 125 ? -6.266 -7.484 -0.968 1.00 97.94 125 ALA A N 1
ATOM 953 C CA . ALA A 1 125 ? -6.182 -6.815 -2.269 1.00 97.94 125 ALA A CA 1
ATOM 954 C C . ALA A 1 125 ? -4.867 -6.036 -2.443 1.00 97.94 125 ALA A C 1
ATOM 956 O O . ALA A 1 125 ? -3.876 -6.591 -2.900 1.00 97.94 125 ALA A O 1
ATOM 957 N N . GLY A 1 126 ? -4.854 -4.764 -2.053 1.00 96.75 126 GLY A N 1
ATOM 958 C CA . GLY A 1 126 ? -3.641 -3.975 -1.874 1.00 96.75 126 GLY A CA 1
ATOM 959 C C . GLY A 1 126 ? -2.914 -3.528 -3.140 1.00 96.75 126 GLY A C 1
ATOM 960 O O . GLY A 1 126 ? -1.929 -2.818 -3.002 1.00 96.75 126 GLY A O 1
ATOM 961 N N . VAL A 1 127 ? -3.379 -3.866 -4.343 1.00 98.62 127 VAL A N 1
ATOM 962 C CA . VAL A 1 127 ? -2.817 -3.357 -5.605 1.00 98.62 127 VAL A CA 1
ATOM 963 C C . VAL A 1 127 ? -3.514 -2.049 -5.978 1.00 98.62 127 VAL A C 1
ATOM 965 O O . VAL A 1 127 ? -4.723 -2.027 -6.197 1.00 98.62 127 VAL A O 1
ATOM 968 N N . VAL A 1 128 ? -2.757 -0.953 -6.014 1.00 98.62 128 VAL A N 1
ATOM 969 C CA . VAL A 1 128 ? -3.219 0.370 -6.452 1.00 98.62 128 VAL A CA 1
ATOM 970 C C . VAL A 1 128 ? -2.526 0.714 -7.762 1.00 98.62 128 VAL A C 1
ATOM 972 O O . VAL A 1 128 ? -1.326 1.005 -7.780 1.00 98.62 128 VAL A O 1
ATOM 975 N N . ASP A 1 129 ? -3.284 0.688 -8.852 1.00 98.50 129 ASP A N 1
ATOM 976 C CA . ASP A 1 129 ? -2.758 0.938 -10.190 1.00 98.50 129 ASP A CA 1
ATOM 977 C C . ASP A 1 129 ? -2.323 2.397 -10.385 1.00 98.50 129 ASP A C 1
ATOM 979 O O . ASP A 1 129 ? -2.869 3.334 -9.793 1.00 98.50 129 ASP A O 1
ATOM 983 N N . SER A 1 130 ? -1.331 2.612 -11.253 1.00 97.69 130 SER A N 1
ATOM 984 C CA . SER A 1 130 ? -0.789 3.955 -11.516 1.00 97.69 130 SER A CA 1
ATOM 985 C C . SER A 1 130 ? -1.780 4.914 -12.190 1.00 97.69 130 SER A C 1
ATOM 987 O O . SER A 1 130 ? -1.658 6.142 -12.076 1.00 97.69 130 SER A O 1
ATOM 989 N N . ASP A 1 131 ? -2.803 4.378 -12.849 1.00 97.50 131 ASP A N 1
ATOM 990 C CA . ASP A 1 131 ? -3.900 5.104 -13.488 1.00 97.50 131 ASP A CA 1
ATOM 991 C C . ASP A 1 131 ? -5.171 5.178 -12.623 1.00 97.50 131 ASP A C 1
ATOM 993 O O . ASP A 1 131 ? -6.096 5.918 -12.964 1.00 97.50 131 ASP A O 1
ATOM 997 N N . TYR A 1 132 ? -5.195 4.537 -11.449 1.00 98.50 132 TYR A N 1
ATOM 998 C CA . TYR A 1 132 ? -6.304 4.659 -10.509 1.00 98.50 132 TYR A CA 1
ATOM 999 C C . TYR A 1 132 ? -6.386 6.078 -9.936 1.00 98.50 132 TYR A C 1
ATOM 1001 O O . TYR A 1 132 ? -5.410 6.629 -9.428 1.00 98.50 132 TYR A O 1
ATOM 1009 N N . ARG A 1 133 ? -7.571 6.693 -10.001 1.00 98.38 133 ARG A N 1
ATOM 1010 C CA . ARG A 1 133 ? -7.868 8.007 -9.392 1.00 98.38 133 ARG A CA 1
ATOM 1011 C C . ARG A 1 133 ? -9.079 7.960 -8.471 1.00 98.38 133 ARG A C 1
ATOM 1013 O O . ARG A 1 133 ? -9.596 9.002 -8.088 1.00 98.38 133 ARG A O 1
ATOM 1020 N N . GLY A 1 134 ? -9.570 6.772 -8.137 1.00 98.25 134 GLY A N 1
ATOM 1021 C CA . GLY A 1 134 ? -10.689 6.634 -7.216 1.00 98.25 134 GLY A CA 1
ATOM 1022 C C . GLY A 1 134 ? -10.278 6.868 -5.7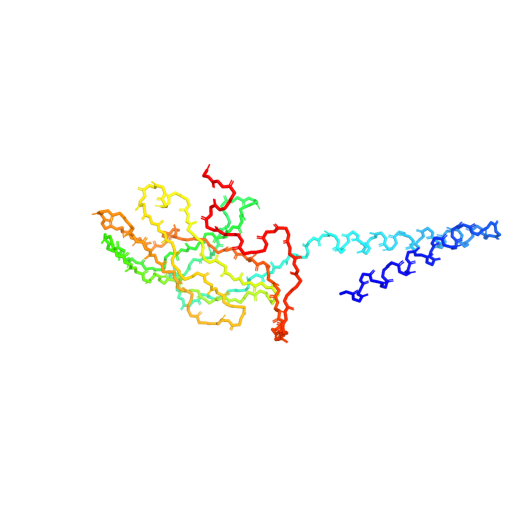63 1.00 98.25 134 GLY A C 1
ATOM 1023 O O . GLY A 1 134 ? -9.134 7.194 -5.444 1.00 98.25 134 GLY A O 1
ATOM 1024 N N . HIS A 1 135 ? -11.248 6.690 -4.875 1.00 98.25 135 HIS A N 1
ATOM 1025 C CA . HIS A 1 135 ? -11.034 6.757 -3.438 1.00 98.25 135 HIS A CA 1
ATOM 1026 C C . HIS A 1 135 ? -10.138 5.592 -2.973 1.00 98.25 135 HIS A C 1
ATOM 1028 O O . HIS A 1 135 ? -10.450 4.425 -3.214 1.00 98.25 135 HIS A O 1
ATOM 1034 N N . LEU A 1 136 ? -9.025 5.893 -2.306 1.00 98.44 136 LEU A N 1
ATOM 1035 C CA . LEU A 1 136 ? -8.087 4.908 -1.776 1.00 98.44 136 LEU A CA 1
ATOM 1036 C C . LEU A 1 136 ? -8.658 4.282 -0.495 1.00 98.44 136 LEU A C 1
ATOM 1038 O O . LEU A 1 136 ? -8.817 4.946 0.533 1.00 98.44 136 LEU A O 1
ATOM 1042 N N . SER A 1 137 ? -8.959 2.990 -0.561 1.00 98.06 137 SER A N 1
ATOM 1043 C CA . SER A 1 137 ? -9.524 2.216 0.545 1.00 98.06 137 SER A CA 1
ATOM 1044 C C . SER A 1 137 ? -8.602 1.060 0.913 1.00 98.06 137 SER A C 1
ATOM 1046 O O . SER A 1 137 ? -7.917 0.502 0.059 1.00 98.06 137 SER A O 1
ATOM 1048 N N . ILE A 1 138 ? -8.601 0.690 2.189 1.00 98.75 138 ILE A N 1
ATOM 1049 C CA . ILE A 1 138 ? -7.762 -0.366 2.754 1.00 98.75 138 ILE A CA 1
ATOM 1050 C C . ILE A 1 138 ? -8.667 -1.524 3.154 1.00 98.75 138 ILE A C 1
ATOM 1052 O O . ILE A 1 138 ? -9.543 -1.362 4.001 1.00 98.75 138 ILE A O 1
ATOM 1056 N N . VAL A 1 139 ? -8.458 -2.699 2.568 1.00 98.75 139 VAL A N 1
ATOM 1057 C CA . VAL A 1 139 ? -9.180 -3.911 2.968 1.00 98.75 139 VAL A CA 1
ATOM 1058 C C . VAL A 1 139 ? -8.413 -4.569 4.106 1.00 98.75 139 VAL A C 1
ATOM 1060 O O . VAL A 1 139 ? -7.330 -5.099 3.889 1.00 98.75 139 VAL A O 1
ATOM 1063 N N . LEU A 1 140 ? -8.968 -4.533 5.314 1.00 98.88 140 LEU A N 1
ATOM 1064 C CA . LEU A 1 140 ? -8.403 -5.206 6.480 1.00 98.88 140 LEU A CA 1
ATOM 1065 C C . LEU A 1 140 ? -9.076 -6.561 6.681 1.00 98.88 140 LEU A C 1
ATOM 1067 O O . LEU A 1 140 ? -10.306 -6.650 6.671 1.00 98.88 140 LEU A O 1
ATOM 1071 N N . PHE A 1 141 ? -8.268 -7.588 6.923 1.00 98.88 141 PHE A N 1
ATOM 1072 C CA . PHE A 1 141 ? -8.696 -8.879 7.446 1.00 98.88 141 PHE A CA 1
ATOM 1073 C C . PHE A 1 141 ? -8.356 -8.957 8.926 1.00 98.88 141 PHE A C 1
ATOM 1075 O O . PHE A 1 141 ? -7.244 -8.627 9.330 1.00 98.88 141 PHE A O 1
ATOM 1082 N N . ASN A 1 142 ? -9.305 -9.412 9.734 1.00 98.81 142 ASN A N 1
ATOM 1083 C CA . ASN A 1 142 ? -9.075 -9.698 11.139 1.00 98.81 142 ASN A CA 1
ATOM 1084 C C . ASN A 1 142 ? -9.135 -11.207 11.346 1.00 98.81 142 ASN A C 1
ATOM 1086 O O . ASN A 1 142 ? -10.210 -11.803 11.379 1.00 98.81 142 ASN A O 1
ATOM 1090 N N . PHE A 1 143 ? -7.970 -11.829 11.495 1.00 98.75 143 PHE A N 1
ATOM 1091 C CA . PHE A 1 143 ? -7.870 -13.251 11.801 1.00 98.75 143 PHE A CA 1
ATOM 1092 C C . PHE A 1 143 ? -7.987 -13.536 13.302 1.00 98.75 143 PHE A C 1
ATOM 1094 O O . PHE A 1 143 ? -8.029 -14.703 13.700 1.00 98.75 143 PHE A O 1
ATOM 1101 N N . GLY A 1 144 ? -8.047 -12.505 14.145 1.00 98.12 144 GLY A N 1
ATOM 1102 C CA . GLY A 1 144 ? -8.236 -12.599 15.587 1.00 98.12 144 GLY A CA 1
ATOM 1103 C C . GLY A 1 144 ? -9.622 -13.101 15.992 1.00 98.12 144 GLY A C 1
ATOM 1104 O O . GLY A 1 144 ? -10.520 -13.302 15.172 1.00 98.12 144 GLY A O 1
ATOM 1105 N N . THR A 1 145 ? -9.779 -13.344 17.290 1.00 98.31 145 THR A N 1
ATOM 1106 C CA . THR A 1 145 ? -11.046 -13.751 17.923 1.00 98.31 145 THR A CA 1
ATOM 1107 C C . THR A 1 145 ? -11.794 -12.585 18.567 1.00 98.31 145 THR A C 1
ATOM 1109 O O . THR A 1 145 ? -12.890 -12.782 19.077 1.00 98.31 145 THR A O 1
ATOM 1112 N N . GLU A 1 146 ? -11.213 -11.387 18.544 1.00 98.38 146 GLU A N 1
ATOM 1113 C CA . GLU A 1 146 ? -11.800 -10.158 19.075 1.00 98.38 146 GLU A CA 1
ATOM 1114 C C . GLU A 1 146 ? -11.972 -9.133 17.954 1.00 98.38 146 GLU A C 1
ATOM 1116 O O . GLU A 1 146 ? -11.1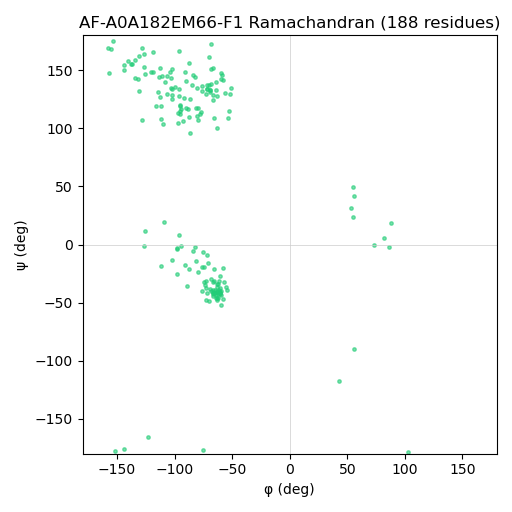73 -9.082 17.013 1.00 98.38 146 GLU A O 1
ATOM 1121 N N . ASP A 1 147 ? -13.006 -8.304 18.067 1.00 98.75 147 ASP A N 1
ATOM 1122 C CA . ASP A 1 147 ? -13.241 -7.197 17.147 1.00 98.75 147 ASP A CA 1
ATOM 1123 C C . ASP A 1 147 ? -12.106 -6.173 17.231 1.00 98.75 147 ASP A C 1
ATOM 1125 O O . ASP A 1 147 ? -11.717 -5.719 18.310 1.00 98.75 147 ASP A O 1
ATOM 1129 N N . PHE A 1 148 ? -11.602 -5.752 16.073 1.00 98.75 148 PHE A N 1
ATOM 1130 C CA . PHE A 1 148 ? -10.575 -4.726 15.999 1.00 98.75 148 PHE A CA 1
ATOM 1131 C C . PHE A 1 148 ? -11.211 -3.360 15.759 1.00 98.75 148 PHE A C 1
ATOM 1133 O O . PHE A 1 148 ? -11.787 -3.088 14.705 1.00 98.75 148 PHE A O 1
ATOM 1140 N N . GLN A 1 149 ? -11.109 -2.504 16.773 1.00 98.62 149 GLN A N 1
ATOM 1141 C CA . GLN A 1 149 ? -11.599 -1.132 16.739 1.00 98.62 149 GLN A CA 1
ATOM 1142 C C . GLN A 1 149 ? -10.577 -0.247 16.023 1.00 98.62 149 GLN A C 1
ATOM 1144 O O . GLN A 1 149 ? -9.454 -0.093 16.500 1.00 98.62 149 GLN A O 1
ATOM 1149 N N . VAL A 1 150 ? -10.980 0.345 14.904 1.00 98.69 150 VAL A N 1
ATOM 1150 C CA . VAL A 1 150 ? -10.207 1.358 14.185 1.00 98.69 150 VAL A CA 1
ATOM 1151 C C . VAL A 1 150 ? -10.798 2.718 14.509 1.00 98.69 150 VAL A C 1
ATOM 1153 O O . VAL A 1 150 ? -12.006 2.925 14.371 1.00 98.69 150 VAL A O 1
ATOM 1156 N N . LYS A 1 151 ? -9.952 3.656 14.921 1.00 98.69 151 LYS A N 1
ATOM 1157 C CA . LYS A 1 151 ? -10.326 5.052 15.123 1.00 98.69 151 LYS A CA 1
ATOM 1158 C C . LYS A 1 151 ? -9.856 5.919 13.968 1.00 98.69 151 LYS A C 1
ATOM 1160 O O . LYS A 1 151 ? -8.842 5.640 13.324 1.00 98.69 151 LYS A O 1
ATOM 1165 N N . LYS A 1 152 ? -10.586 7.003 13.707 1.00 98.62 152 LYS A N 1
ATOM 1166 C CA . LYS A 1 152 ? -10.124 8.061 12.806 1.00 98.62 152 LYS A CA 1
ATOM 1167 C C . LYS A 1 152 ? -8.720 8.510 13.232 1.00 98.62 152 LYS A C 1
ATOM 1169 O O . LYS A 1 152 ? -8.490 8.836 14.393 1.00 98.62 152 LYS A O 1
ATOM 1174 N N . GLY A 1 153 ? -7.799 8.560 12.273 1.00 98.50 153 GLY A N 1
ATOM 1175 C CA . GLY A 1 153 ? -6.396 8.913 12.497 1.00 98.50 153 GLY A CA 1
ATOM 1176 C C . GLY A 1 153 ? -5.495 7.741 12.901 1.00 98.50 153 GLY A C 1
ATOM 1177 O O . GLY A 1 153 ? -4.284 7.931 13.015 1.00 98.50 153 GLY A O 1
ATOM 1178 N N . ASP A 1 154 ? -6.020 6.524 13.065 1.00 98.75 154 ASP A N 1
ATOM 1179 C CA . ASP A 1 154 ? -5.170 5.354 13.278 1.00 98.75 154 ASP A CA 1
ATOM 1180 C C . ASP A 1 154 ? -4.410 4.990 12.005 1.00 98.75 154 ASP A C 1
ATOM 1182 O O . ASP A 1 154 ? -4.966 4.947 10.907 1.00 98.75 154 ASP A O 1
ATOM 1186 N N . ARG A 1 155 ? -3.129 4.654 12.168 1.00 98.69 155 ARG A N 1
ATOM 1187 C CA . ARG A 1 155 ? -2.280 4.120 11.098 1.00 98.69 155 ARG A CA 1
ATOM 1188 C C . ARG A 1 155 ? -2.570 2.634 10.923 1.00 98.69 155 ARG A C 1
ATOM 1190 O O . ARG A 1 155 ? -2.160 1.829 11.765 1.00 98.69 155 ARG A O 1
ATOM 1197 N N . ILE A 1 156 ? -3.254 2.264 9.848 1.00 98.62 156 ILE A N 1
ATOM 1198 C CA . ILE A 1 156 ? -3.827 0.917 9.681 1.00 98.62 156 ILE A CA 1
ATOM 1199 C C . ILE A 1 156 ? -3.166 0.075 8.586 1.00 98.62 156 ILE A C 1
ATOM 1201 O O . ILE A 1 156 ? -3.252 -1.147 8.623 1.00 98.62 156 ILE A O 1
ATOM 1205 N N . ALA A 1 157 ? -2.449 0.705 7.660 1.00 98.81 157 ALA A N 1
ATOM 1206 C CA . ALA A 1 157 ? -1.643 0.040 6.639 1.00 98.81 157 ALA A CA 1
ATOM 1207 C C . ALA A 1 157 ? -0.474 0.949 6.241 1.00 98.81 157 ALA A C 1
ATOM 1209 O O . ALA A 1 157 ? -0.320 2.035 6.798 1.00 98.81 157 ALA A O 1
ATOM 1210 N N . GLN A 1 158 ? 0.336 0.526 5.279 1.00 98.88 158 GLN A N 1
ATOM 1211 C CA . GLN A 1 158 ? 1.366 1.366 4.671 1.00 98.88 158 GLN A CA 1
ATOM 1212 C C . GLN A 1 158 ? 1.343 1.219 3.148 1.00 98.88 158 GLN A C 1
ATOM 1214 O O . GLN A 1 158 ? 1.093 0.127 2.647 1.00 98.88 158 GLN A O 1
ATOM 1219 N N . LEU A 1 159 ? 1.587 2.303 2.416 1.00 98.75 159 LEU A N 1
ATOM 1220 C CA . LEU A 1 159 ? 1.700 2.309 0.961 1.00 98.75 159 LEU A CA 1
ATOM 1221 C C . LEU A 1 159 ? 3.172 2.202 0.560 1.00 98.75 159 LEU A C 1
ATOM 1223 O O . LEU A 1 159 ? 3.964 3.079 0.904 1.00 98.75 159 LEU A O 1
ATOM 1227 N N . ILE A 1 160 ? 3.524 1.160 -0.186 1.00 98.62 160 ILE A N 1
ATOM 1228 C CA . ILE A 1 160 ? 4.859 0.933 -0.747 1.00 98.62 160 ILE A CA 1
ATOM 1229 C C . ILE A 1 160 ? 4.793 1.209 -2.250 1.00 98.62 160 ILE A C 1
ATOM 1231 O O . ILE A 1 160 ? 3.913 0.695 -2.937 1.00 98.62 160 ILE A O 1
ATOM 1235 N N . CYS A 1 161 ? 5.709 2.029 -2.763 1.00 97.75 161 CYS A N 1
ATOM 1236 C CA . CYS A 1 161 ? 5.821 2.307 -4.194 1.00 97.75 161 CYS A CA 1
ATOM 1237 C C . CYS A 1 161 ? 6.708 1.244 -4.848 1.00 97.75 161 CYS A C 1
ATOM 1239 O O . CYS A 1 161 ? 7.936 1.337 -4.804 1.00 97.75 161 CYS A O 1
ATOM 1241 N N . GLU A 1 162 ? 6.103 0.212 -5.422 1.00 97.88 162 GLU A N 1
ATOM 1242 C CA . GLU A 1 162 ? 6.835 -0.927 -5.966 1.00 97.88 162 GLU A CA 1
ATOM 1243 C C . GLU A 1 162 ? 7.057 -0.786 -7.463 1.00 97.88 162 GLU A C 1
ATOM 1245 O O . GLU A 1 162 ? 6.123 -0.551 -8.228 1.00 97.88 162 GLU A O 1
ATOM 1250 N N . LYS A 1 163 ? 8.316 -0.935 -7.879 1.00 96.31 163 LYS A N 1
ATOM 1251 C CA . LYS A 1 163 ? 8.709 -0.887 -9.286 1.00 96.31 163 LYS A CA 1
ATOM 1252 C C . LYS A 1 163 ? 8.236 -2.150 -9.998 1.00 96.31 163 LYS A C 1
ATOM 1254 O O . LYS A 1 163 ? 8.464 -3.253 -9.509 1.00 96.31 163 LYS A O 1
ATOM 1259 N N . ILE A 1 164 ? 7.645 -1.982 -11.175 1.00 96.75 164 ILE A N 1
ATOM 1260 C CA . ILE A 1 164 ? 7.143 -3.076 -12.011 1.00 96.75 164 ILE A CA 1
ATOM 1261 C C . ILE A 1 164 ? 7.615 -2.932 -13.453 1.00 96.75 164 ILE A C 1
ATOM 1263 O O . ILE A 1 164 ? 8.007 -1.854 -13.902 1.00 96.75 164 ILE A O 1
ATOM 1267 N N . SER A 1 165 ? 7.531 -4.040 -14.183 1.00 94.75 165 SER A N 1
ATOM 1268 C CA . SER A 1 165 ? 7.633 -4.059 -15.640 1.00 94.75 165 SER A CA 1
ATOM 1269 C C . SER A 1 165 ? 6.258 -4.357 -16.227 1.00 94.75 165 SER A C 1
ATOM 1271 O O . SER A 1 165 ? 5.532 -5.194 -15.697 1.00 94.75 165 SER A O 1
ATOM 1273 N N . HIS A 1 166 ? 5.908 -3.682 -17.320 1.00 91.38 166 HIS A N 1
ATOM 1274 C CA . HIS A 1 166 ? 4.752 -4.055 -18.132 1.00 91.38 166 HIS A CA 1
ATOM 1275 C C . HIS A 1 166 ? 5.252 -4.981 -19.237 1.00 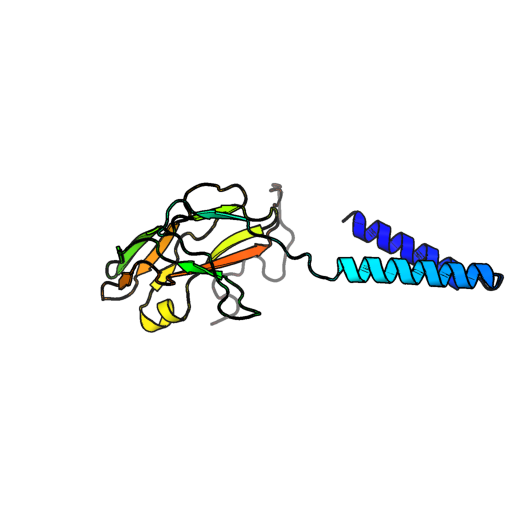91.38 166 HIS A C 1
ATOM 1277 O O . HIS A 1 166 ? 5.953 -4.528 -20.142 1.00 91.38 166 HIS A O 1
ATOM 1283 N N . CYS A 1 167 ? 4.955 -6.271 -19.112 1.00 94.19 167 CYS A N 1
ATOM 1284 C CA . CYS A 1 167 ? 5.393 -7.284 -20.065 1.00 94.19 167 CYS A CA 1
ATOM 1285 C C . CYS A 1 167 ? 4.358 -7.474 -21.176 1.00 94.19 167 CYS A C 1
ATOM 1287 O O . CYS A 1 167 ? 3.154 -7.362 -20.943 1.00 94.19 167 CYS A O 1
ATOM 1289 N N . GLU A 1 168 ? 4.839 -7.812 -22.368 1.00 96.31 168 GLU A N 1
ATOM 1290 C CA . GLU A 1 168 ? 4.011 -8.386 -23.424 1.00 96.31 168 GLU A CA 1
ATOM 1291 C C . GLU A 1 168 ? 3.911 -9.899 -23.210 1.00 96.31 168 GLU A C 1
ATOM 1293 O O . GLU A 1 168 ? 4.901 -10.553 -22.875 1.00 96.31 168 GLU A O 1
ATOM 1298 N N . PHE A 1 169 ? 2.713 -10.454 -23.381 1.00 95.56 169 PHE A N 1
ATOM 1299 C CA . PHE A 1 169 ? 2.493 -11.895 -23.302 1.00 95.56 169 PHE A CA 1
ATOM 1300 C C . PHE A 1 169 ? 2.566 -12.484 -24.711 1.00 95.56 169 PHE A C 1
ATOM 1302 O O . PHE A 1 169 ? 1.736 -12.156 -25.557 1.00 95.56 169 PHE A O 1
ATOM 1309 N N . VAL A 1 170 ? 3.552 -13.352 -24.948 1.00 97.12 170 VAL A N 1
ATOM 1310 C CA . VAL A 1 170 ? 3.782 -14.023 -26.235 1.00 97.12 170 VAL A CA 1
ATOM 1311 C C . VAL A 1 170 ? 3.584 -15.526 -26.049 1.00 97.12 170 VAL A C 1
ATOM 1313 O O . VAL A 1 170 ? 4.274 -16.147 -25.242 1.00 97.12 170 VAL A O 1
ATOM 1316 N N . GLU A 1 171 ? 2.626 -16.104 -26.772 1.00 97.31 171 GLU A N 1
ATOM 1317 C CA . GLU A 1 171 ? 2.365 -17.548 -26.775 1.00 97.31 171 GLU A CA 1
ATOM 1318 C C . GLU A 1 171 ? 3.428 -18.290 -27.607 1.00 97.31 171 GLU A C 1
ATOM 1320 O O . GLU A 1 171 ? 3.798 -17.840 -28.692 1.00 97.31 171 GLU A O 1
ATOM 1325 N N . VAL A 1 172 ? 3.931 -19.422 -27.100 1.00 97.69 172 VAL A N 1
ATOM 1326 C CA . VAL A 1 172 ? 4.963 -20.255 -27.746 1.00 97.69 172 VAL A CA 1
ATOM 1327 C C . VAL A 1 172 ? 4.624 -21.740 -27.607 1.00 97.69 172 VAL A C 1
ATOM 1329 O O . VAL A 1 172 ? 3.944 -22.134 -26.663 1.00 97.69 172 VAL A O 1
ATOM 1332 N N . GLU A 1 173 ? 5.134 -22.581 -28.512 1.00 97.12 173 GLU A N 1
ATOM 1333 C CA . GLU A 1 173 ? 4.893 -24.036 -28.475 1.00 97.12 173 GLU A CA 1
ATOM 1334 C C . GLU A 1 173 ? 5.574 -24.736 -27.285 1.00 97.12 173 GLU A C 1
ATOM 1336 O O . GLU A 1 173 ? 5.080 -25.747 -26.787 1.00 97.12 173 GLU A O 1
ATOM 1341 N N . SER A 1 174 ? 6.708 -24.209 -26.812 1.00 95.50 174 SER A N 1
ATOM 1342 C CA . SER A 1 174 ? 7.441 -24.749 -25.662 1.00 95.50 174 SER A CA 1
ATOM 1343 C C . SER A 1 174 ? 8.326 -23.692 -25.001 1.00 95.50 174 SER A C 1
ATOM 1345 O O . SER A 1 174 ? 8.877 -22.836 -25.692 1.00 95.50 174 SER A O 1
ATOM 1347 N N . LEU A 1 175 ? 8.505 -23.789 -23.680 1.00 96.31 175 LEU A N 1
ATOM 1348 C CA . LEU A 1 175 ? 9.425 -22.951 -22.903 1.00 96.31 175 LEU A CA 1
ATOM 1349 C C . LEU A 1 175 ? 10.840 -23.551 -22.861 1.00 96.31 175 LEU A C 1
ATOM 1351 O O . LEU A 1 175 ? 11.021 -24.762 -22.997 1.00 96.31 175 LEU A O 1
ATOM 1355 N N . GLU A 1 176 ? 11.843 -22.703 -22.627 1.00 95.25 176 GLU A N 1
ATOM 1356 C CA . GLU A 1 176 ? 13.207 -23.154 -22.336 1.00 95.25 176 GLU A CA 1
ATOM 1357 C C . GLU A 1 176 ? 13.249 -23.931 -21.012 1.00 95.25 176 GLU A C 1
ATOM 1359 O O . GLU A 1 176 ? 12.615 -23.550 -20.025 1.00 95.25 176 GLU A O 1
ATOM 1364 N N . LYS A 1 177 ? 14.021 -25.023 -20.976 1.00 94.75 177 LYS A N 1
ATOM 1365 C CA . LYS A 1 177 ? 14.222 -25.787 -19.740 1.00 94.75 177 LYS A CA 1
ATOM 1366 C C . LYS A 1 177 ? 15.039 -24.968 -18.744 1.00 94.75 177 LYS A C 1
ATOM 1368 O O . LYS A 1 177 ? 16.048 -24.372 -19.112 1.00 94.75 177 LYS A O 1
ATOM 1373 N N . SER A 1 178 ? 14.645 -25.009 -17.475 1.00 94.12 178 SER A N 1
ATOM 1374 C CA . SER A 1 178 ? 15.417 -24.447 -16.361 1.00 94.12 178 SER A CA 1
ATOM 1375 C C . SER A 1 178 ? 15.806 -25.544 -15.372 1.00 94.12 178 SER A C 1
ATOM 1377 O O . SER A 1 178 ? 15.237 -26.630 -15.404 1.00 94.12 178 SER A O 1
ATOM 1379 N N . GLU A 1 179 ? 16.749 -25.262 -14.470 1.00 90.69 179 GLU A N 1
ATOM 1380 C CA . GLU A 1 179 ? 17.124 -26.209 -13.406 1.00 90.69 179 GLU A CA 1
ATOM 1381 C C . GLU A 1 179 ? 15.951 -26.562 -12.479 1.00 90.69 179 GLU A C 1
ATOM 1383 O O . GLU A 1 179 ? 15.935 -27.648 -11.909 1.00 90.69 179 GLU A O 1
ATOM 1388 N N . ARG A 1 180 ? 14.972 -25.657 -12.331 1.00 89.69 180 ARG A N 1
ATOM 1389 C CA . ARG A 1 180 ? 13.785 -25.863 -11.491 1.00 89.69 180 ARG A CA 1
ATOM 1390 C C . ARG A 1 180 ? 12.625 -26.525 -12.240 1.00 89.69 180 ARG A C 1
ATOM 1392 O O . ARG A 1 180 ? 11.888 -27.295 -11.641 1.00 89.69 180 ARG A O 1
ATOM 1399 N N . ASP A 1 181 ? 12.446 -26.203 -13.518 1.00 90.75 181 ASP A N 1
ATOM 1400 C CA . ASP A 1 181 ? 11.393 -26.737 -14.394 1.00 90.75 181 ASP A CA 1
ATOM 1401 C C . ASP A 1 181 ? 10.004 -26.816 -13.709 1.00 90.75 181 ASP A C 1
ATOM 1403 O O . ASP A 1 181 ? 9.467 -25.788 -13.286 1.00 90.75 181 ASP A O 1
ATOM 1407 N N . ALA A 1 182 ? 9.432 -28.016 -13.553 1.00 90.38 182 ALA A N 1
ATOM 1408 C CA . ALA A 1 182 ? 8.116 -28.242 -12.952 1.00 90.38 182 ALA A CA 1
ATOM 1409 C C . ALA A 1 182 ? 8.102 -28.285 -11.405 1.00 90.38 182 ALA A C 1
ATOM 1411 O O . ALA A 1 182 ? 7.032 -28.432 -10.806 1.00 90.38 182 ALA A O 1
ATOM 1412 N N . ASP A 1 183 ? 9.251 -28.155 -10.735 1.00 85.62 183 ASP A N 1
ATOM 1413 C CA . ASP A 1 183 ? 9.362 -28.333 -9.286 1.00 85.62 183 ASP A CA 1
ATOM 1414 C C . ASP A 1 183 ? 8.887 -27.092 -8.494 1.00 85.62 183 ASP A C 1
ATOM 1416 O O . ASP A 1 183 ? 9.481 -26.006 -8.527 1.00 85.62 183 ASP A O 1
ATOM 1420 N N . GLY A 1 184 ? 7.837 -27.257 -7.682 1.00 87.69 184 GLY A N 1
ATOM 1421 C CA . GLY A 1 184 ? 7.231 -26.204 -6.853 1.00 87.69 184 GLY A CA 1
ATOM 1422 C C . GLY A 1 184 ? 6.719 -26.700 -5.494 1.00 87.69 184 GLY A C 1
ATOM 1423 O O . GLY A 1 184 ? 6.903 -27.856 -5.141 1.00 87.69 184 GLY A O 1
ATOM 1424 N N . PHE A 1 185 ? 6.076 -25.816 -4.718 1.00 80.50 185 PHE A N 1
ATOM 1425 C CA . PHE A 1 185 ? 5.375 -26.166 -3.463 1.00 80.50 185 PHE A CA 1
ATOM 1426 C C . PHE A 1 185 ? 6.219 -26.916 -2.409 1.00 80.50 185 PHE A C 1
ATOM 1428 O O . PHE A 1 185 ? 5.791 -27.929 -1.864 1.00 80.50 185 PHE A O 1
ATOM 1435 N N . GLY A 1 186 ? 7.412 -26.404 -2.092 1.00 77.19 186 GLY A N 1
ATOM 1436 C CA . GLY A 1 186 ? 8.309 -27.037 -1.112 1.00 77.19 186 GLY A CA 1
ATOM 1437 C C . GLY A 1 186 ? 9.249 -28.085 -1.713 1.00 77.19 186 GLY A C 1
ATOM 1438 O O . GLY A 1 186 ? 9.822 -28.888 -0.984 1.00 77.19 186 GLY A O 1
ATOM 1439 N N . SER A 1 187 ? 9.449 -28.067 -3.035 1.00 75.12 187 SER A N 1
ATOM 1440 C CA . SER A 1 187 ? 10.377 -28.960 -3.745 1.00 75.12 187 SER A CA 1
ATOM 1441 C C . SER A 1 187 ? 11.836 -28.874 -3.275 1.00 75.12 187 SER A C 1
ATOM 1443 O O . SER A 1 187 ? 12.594 -29.820 -3.463 1.00 75.12 187 SER A O 1
ATOM 1445 N N . THR A 1 188 ? 12.230 -27.783 -2.613 1.00 74.94 188 THR A N 1
ATOM 1446 C CA . THR A 1 188 ? 13.562 -27.606 -2.009 1.00 74.94 188 THR A CA 1
ATOM 1447 C C . THR A 1 188 ? 13.616 -27.952 -0.514 1.00 74.94 188 THR A C 1
ATOM 1449 O O . THR A 1 188 ? 14.632 -27.694 0.125 1.00 74.94 188 THR A O 1
ATOM 1452 N N . GLY A 1 189 ? 12.545 -28.519 0.052 1.00 72.56 189 GLY A N 1
ATOM 1453 C CA . GLY A 1 189 ? 12.430 -28.867 1.473 1.00 72.56 189 GLY A CA 1
ATOM 1454 C C . GLY A 1 189 ? 11.578 -27.897 2.304 1.00 72.56 189 GLY A C 1
ATOM 1455 O O . GLY A 1 189 ? 11.002 -26.943 1.775 1.00 72.56 189 GLY A O 1
ATOM 1456 N N . VAL A 1 190 ? 11.495 -28.196 3.609 1.00 52.34 190 VAL A N 1
ATOM 1457 C CA . VAL A 1 190 ? 10.851 -27.400 4.677 1.00 52.34 190 VAL A CA 1
ATOM 1458 C C . VAL A 1 190 ? 11.908 -26.627 5.452 1.00 52.34 190 VAL A C 1
ATOM 1460 O O . VAL A 1 190 ? 12.949 -27.248 5.766 1.00 52.34 190 VAL A O 1
#

Solvent-accessible surface area (backbone atoms only — not comparable to full-atom values): 11020 Å² total; per-residue (Å²): 123,65,70,66,53,56,53,49,52,52,50,55,56,52,51,58,59,69,70,41,91,82,64,47,78,64,57,55,50,52,49,52,52,51,53,52,53,50,51,51,53,51,52,61,67,66,49,74,76,82,80,63,70,47,74,44,70,75,48,91,56,32,64,82,66,43,60,88,47,100,82,46,77,33,28,34,33,34,25,36,46,69,48,69,28,41,42,69,33,59,34,78,45,46,21,38,29,26,49,38,42,48,83,61,29,33,34,37,46,37,60,41,66,69,44,34,76,74,55,36,34,42,53,44,91,32,78,40,56,36,82,45,68,57,79,45,63,46,36,38,34,20,72,28,90,55,67,44,79,43,46,55,68,38,72,70,31,21,44,25,79,42,79,54,80,90,79,86,89,78,92,71,99,70,80,83,88,53,99,58,68,90,64,56,95,57,69,91,57,133

Radius of gyration: 25.53 Å; Cα contacts (8 Å, |Δi|>4): 307; chains: 1; bounding box: 65×52×50 Å

InterPro domains:
  IPR008181 Deoxyuridine triphosphate nucleotidohydrolase [PTHR11241] (46-190)
  IPR008181 Deoxyuridine triphosphate nucleotidohydrolase [TIGR00576] (53-189)
  IPR029054 dUTPase-like [PF00692] (61-189)
  IPR033704 dUTPase, trimeric [cd07557] (73-160)
  IPR036157 dUTPase-like superfamily [G3DSA:2.70.40.10] (42-190)
  IPR036157 dUTPase-like superfamily [SSF51283] (52-190)

Organism: Onchocerca ochengi (NCBI:txid42157)

Foldseek 3Di:
DVVVVVLVVLVVVLVVQCPDPPDDPVSNVVSVVSVVVSVVVVVVVPPPPDFDKDKDAQDPLADDFAAPDPPRQFTFAFASAKDKAAAQGKDKGFRSMFIAADPQWWKFWFFDVCCCVPQVKGWPPRTGDNPDGDTDITMIGGNHRGMDIGHRGDRGTTIGTGGHDDDDDDDDPDDDDDPCRPPDDQSVHD

pLDDT: mean 88.75, std 14.13, range [47.12, 98.88]

Secondary structure (DSSP, 8-state):
-HHHHHHHHHHHHHHHHHT-TT--HHHHHHHHHHHHHHHHHHHHHHS---PPPEEEESSTTPPPPEESSTT-SEEEEE-SS-EEE-TT-EEEEE--EEEEPPTTEEEEEE--HHHHHHH-EEEE--EE-TT--S--EEEEEE-SSS-EEEPTT-EEEEEEEEE---PPP---S-PPP-SSTT--SSTT--

Mean predicted aligned error: 10.65 Å

Sequence (190 aa):
MSENNDIIKSLENILQEVENPVSTKKQKVDVILAVKALILEIISSTEAEKKSIYFKKLSENAHIPTYGSEWAAGADLYSAYDCVVPAKGKASVGTDLQVQIPRGYYGRIAPRSGLAAKKFIDVGAGVVDSDY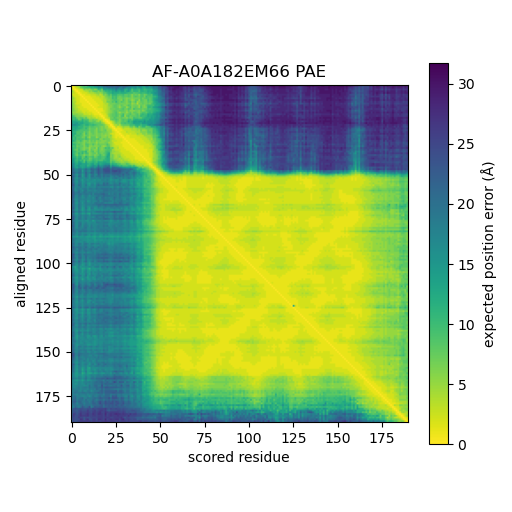RGHLSIVLFNFGTEDFQVKKGDRIAQLICEKISHCEFVEVESLEKSERDADGFGSTGV

Nearest PDB structures (foldseek):
  6ljj-assembly1_A  TM=9.954E-01  e=1.661E-21  Sus scrofa
  6mjk-assembly1_A  TM=9.951E-01  e=2.229E-21  Naegleria fowleri
  3ehw-assembly1_B  TM=9.938E-01  e=2.229E-21  Homo sapiens
  5vjy-assembly2_B  TM=9.922E-01  e=3.141E-20  Naegleria fowleri
  4oop-assembly1_B  TM=9.914E-01  e=5.333E-20  Arabidopsis thaliana